Protein 7C9B (pdb70)

Sequence (233 aa):
MMTMRRHLLLVSNSTLHGGGYLEHCQEHHILKFLGAQVKRVLFIPYALHDRDAYAKTARQKFEALGYGLDSVHESSPDPVDAVKKAEAIFIGGGNTFRLLKALYDNDLIAAIRKRVLEDGVPYIGSSAGTNVATISINTTNDMPIVYPPSLKALEELVPFNINPHYLDPGETREQRITQYHEEHHDTPPVLGLREGCFLLVEGDKATLLGITRARLFLRGKNPTEHEPGHDFSFLLG

Nearest PDB structures (foldseek):
  7c9b-assembly1_A-2  TM=1.004E+00  e=3.273E-54  Xenopus laevis
  7ffp-assembly1_A-2  TM=1.002E+00  e=9.803E-51  Xenopus laevis
  6a4s-assembly1_B  TM=9.545E-01  e=4.411E-26  Salmonella enterica subsp. enterica serovar Typhimurium str. LT2
  1fye-assembly1_A  TM=9.627E-01  e=1.351E-24  Salmonella enterica subsp. enterica serovar Typhimurium
  3en0-assembly2_C-2  TM=7.252E-01  e=3.773E-12  Synechocystis sp. PCC 6803

Foldseek 3Di:
DLAQAAWEKEAQAQADVVGAGNPQPLVVVCVRLPVVFAAEEEEQQQDDPSVVVQVRVQVVVVVSRHGYHYLVVPPQSLVCLVPGQAYEYEHHALLRSQQVCVVNVNLVSNLCCRRPVRRYYYYYNSRSQQLAQFNLQEPHDNPDHHPGRGHNHSAHAGEYGQQDDDVDHSVRSVLVVLVDPPHAKYKYHHNFWMWIDNRLWIFIAGADKIWIDDRPDDIDIGGGRDTPSVRGD

Secondary structure (DSSP, 8-state):
--TTT-EEEEES-S--TTS-TTGGGHHHHHHHHTTT--EEEEE-TTSS-HHHHHHHHHHHHHHTT-EEEEGGGSS-HHHHHHH-S-EEE--S-HHHHHHHHHHTTHHHHHHIIIIIT---EEEETHHHHTTSSBSTT--S---S--S-SB---SSSSEEEET-------HHHHHHHHHHSTTPPPEEEE-TTEEEEEETTEEEEEESS-EEEE-TTS--EEE-TT-B-GGGT-

Organism: Xenopus laevis (NCBI:txid8355)

Structure (mmCIF, N/CA/C/O backbone):
data_7C9B
#
_entry.id   7C9B
#
_cell.length_a   83.775
_cell.length_b   40.900
_cell.length_c   74.221
_cell.angle_alpha   90.000
_cell.angle_beta   116.196
_cell.angle_gamma   90.000
#
_symmetry.space_group_name_H-M   'C 1 2 1'
#
loop_
_entity.id
_entity.type
_entity.pdbx_description
1 polymer 'Alpha-aspartyl dipeptidase'
2 non-polymer 'CALCIUM ION'
3 non-polymer 'SODIUM ION'
4 water water
#
loop_
_atom_site.group_PDB
_atom_site.id
_atom_site.type_symbol
_atom_site.label_atom_id
_atom_site.label_alt_id
_atom_site.label_comp_id
_atom_site.label_asym_id
_atom_site.label_entity_id
_atom_site.label_seq_id
_atom_site.pdbx_PDB_ins_code
_atom_site.Cartn_x
_atom_site.Cartn_y
_atom_site.Cartn_z
_atom_site.occupancy
_atom_site.B_iso_or_equiv
_atom_site.auth_seq_id
_atom_site.auth_comp_id
_atom_site.auth_asym_id
_atom_site.auth_atom_id
_atom_site.pdbx_PDB_model_num
ATOM 1 N N . MET A 1 1 ? -8.31538 -20.01511 30.13210 1.000 85.59881 1 MET A N 1
ATOM 2 C CA . MET A 1 1 ? -8.76337 -19.07404 29.11442 1.000 86.43033 1 MET A CA 1
ATOM 3 C C . MET A 1 1 ? -7.73851 -17.95224 28.91579 1.000 29.77416 1 MET A C 1
ATOM 4 O O . MET A 1 1 ? -6.53855 -18.12351 29.13746 1.000 39.27902 1 MET A O 1
ATOM 9 N N . MET A 1 2 ? -8.21034 -16.79759 28.49015 1.000 76.60828 2 MET A N 1
ATOM 10 C CA . MET A 1 2 ? -7.30469 -15.68055 28.31261 1.000 25.74193 2 MET A CA 1
ATOM 11 C C . MET A 1 2 ? -7.15322 -14.88079 29.59617 1.000 36.37978 2 MET A C 1
ATOM 12 O O . MET A 1 2 ? -6.16921 -14.15683 29.74076 1.000 33.39783 2 MET A O 1
ATOM 17 N N . THR A 1 3 ? -8.05908 -15.07693 30.56432 1.000 35.46005 3 THR A N 1
ATOM 18 C CA . THR A 1 3 ? -8.26504 -14.10385 31.63715 1.000 42.27605 3 THR A CA 1
ATOM 19 C C . THR A 1 3 ? -7.01007 -13.85722 32.45201 1.000 66.30281 3 THR A C 1
ATOM 20 O O . THR A 1 3 ? -6.69268 -12.70536 32.77284 1.000 26.43680 3 THR A O 1
ATOM 24 N N . MET A 1 4 ? -6.29988 -14.91862 32.81792 1.000 34.32742 4 MET A N 1
ATOM 25 C CA . MET A 1 4 ? -5.11606 -14.79817 33.65780 1.000 28.96811 4 MET A CA 1
ATOM 26 C C . MET A 1 4 ? -3.84019 -14.96126 32.88079 1.000 31.39464 4 MET A C 1
ATOM 27 O O . MET A 1 4 ? -2.75130 -14.92970 33.48143 1.000 31.44805 4 MET A O 1
ATOM 32 N N . ARG A 1 5 ? -3.94345 -15.13438 31.56713 1.000 34.37046 5 ARG A N 1
ATOM 33 C CA . ARG A 1 5 ? -2.80706 -15.57441 30.79023 1.000 23.47471 5 ARG A CA 1
ATOM 34 C C . ARG A 1 5 ? -2.41583 -14.63409 29.67543 1.000 20.51155 5 ARG A C 1
ATOM 35 O O . ARG A 1 5 ? -1.22719 -14.44812 29.45639 1.000 21.83178 5 ARG A O 1
ATOM 43 N N . ARG A 1 6 ? -3.35366 -13.98303 28.98706 1.000 20.55760 6 ARG A N 1
ATOM 44 C CA . ARG A 1 6 ? -2.97013 -13.14402 27.83646 1.000 19.31439 6 ARG A CA 1
ATOM 45 C C . ARG A 1 6 ? -2.55024 -11.74095 28.24483 1.000 19.29865 6 ARG A C 1
ATOM 46 O O . ARG A 1 6 ? -3.33889 -11.01890 28.86490 1.000 22.10190 6 ARG A O 1
ATOM 54 N N . HIS A 1 7 ? -1.33122 -11.31466 27.83550 1.000 18.44516 7 HIS A N 1
ATOM 55 C CA . HIS A 1 7 ? -0.84812 -9.94990 28.03165 1.000 18.46768 7 HIS A CA 1
ATOM 56 C C . HIS A 1 7 ? -0.19247 -9.50707 26.73961 1.000 17.51693 7 HIS A C 1
ATOM 57 O O . HIS A 1 7 ? 0.84371 -10.06594 26.36487 1.000 16.88635 7 HIS A O 1
ATOM 64 N N . LEU A 1 8 ? -0.79572 -8.51751 26.08241 1.000 17.59582 8 LEU A N 1
ATOM 65 C CA . LEU A 1 8 ? -0.30035 -8.01720 24.80325 1.000 16.93786 8 LEU A CA 1
ATOM 66 C C . LEU A 1 8 ? -0.25190 -6.50901 24.84049 1.000 17.41341 8 LEU A C 1
ATOM 67 O O . LEU A 1 8 ? -1.14951 -5.83723 25.37288 1.000 18.24089 8 LEU A O 1
ATOM 72 N N . LEU A 1 9 ? 0.78636 -5.97295 24.24706 1.000 17.06399 9 LEU A N 1
ATOM 73 C CA . LEU A 1 9 ? 0.89259 -4.54116 23.97612 1.000 17.58627 9 LEU A CA 1
ATOM 74 C C . LEU A 1 9 ? 1.19042 -4.42308 22.49257 1.000 17.11613 9 LEU A C 1
ATOM 75 O O . LEU A 1 9 ? 2.29462 -4.76675 22.04865 1.000 17.13251 9 LEU A O 1
ATOM 80 N N . LEU A 1 10 ? 0.19545 -3.94135 21.75108 1.000 17.43060 10 LEU A N 1
ATOM 81 C CA . LEU A 1 10 ? 0.23486 -3.94537 20.27161 1.000 17.13637 10 LEU A CA 1
ATOM 82 C C . LEU A 1 10 ? 0.33487 -2.50576 19.80583 1.000 19.77811 10 LEU A C 1
ATOM 83 O O . LEU A 1 10 ? -0.65005 -1.75621 19.86707 1.000 19.79501 10 LEU A O 1
ATOM 88 N N . VAL A 1 11 ? 1.50720 -2.13221 19.36226 1.000 17.89016 11 VAL A N 1
ATOM 89 C CA . VAL A 1 11 ? 1.85254 -0.77802 18.94295 1.000 18.79248 11 VAL A CA 1
ATOM 90 C C . VAL A 1 11 ? 1.68442 -0.63004 17.44274 1.000 18.93020 11 VAL A C 1
ATOM 91 O O . VAL A 1 11 ? 2.07893 -1.50971 16.70020 1.000 18.27939 11 VAL A O 1
ATOM 95 N N . SER A 1 12 ? 1.07451 0.46097 17.00368 1.000 19.92170 12 SER A N 1
ATOM 96 C CA . SER A 1 12 ? 0.94115 0.66539 15.56516 1.000 20.26568 12 SER A CA 1
ATOM 97 C C . SER A 1 12 ? 2.29589 0.89014 14.89508 1.000 23.10887 12 SER A C 1
ATOM 98 O O . SER A 1 12 ? 2.60600 0.24825 13.88115 1.000 22.93520 12 SER A O 1
ATOM 101 N N . ASN A 1 13 ? 3.07522 1.84655 15.38386 1.000 21.31528 13 ASN A N 1
ATOM 102 C CA . ASN A 1 13 ? 4.27283 2.37268 14.73657 1.000 27.00555 13 ASN A CA 1
ATOM 103 C C . ASN A 1 13 ? 5.34509 2.45752 15.80585 1.000 36.27734 13 ASN A C 1
ATOM 104 O O . ASN A 1 13 ? 5.05590 2.86180 16.92243 1.000 26.53956 13 ASN A O 1
ATOM 109 N N . SER A 1 14 ? 6.57549 2.09851 15.46072 1.000 22.50481 14 SER A N 1
ATOM 110 C CA . SER A 1 14 ? 7.68713 2.06575 16.39159 1.000 27.76601 14 SER A CA 1
ATOM 111 C C . SER A 1 14 ? 8.25024 3.45241 16.69040 1.000 30.94196 14 SER A C 1
ATOM 112 O O . SER A 1 14 ? 8.72377 3.71328 17.79475 1.000 28.79844 14 SER A O 1
ATOM 115 N N . THR A 1 15 ? 8.25735 4.34175 15.71575 1.000 27.22781 15 THR A N 1
ATOM 116 C CA . THR A 1 15 ? 8.92746 5.63143 15.86726 1.000 30.24219 15 THR A CA 1
ATOM 117 C C . THR A 1 15 ? 8.01945 6.72653 15.35386 1.000 30.85150 15 THR A C 1
ATOM 118 O O . THR A 1 15 ? 7.55010 6.65716 14.21348 1.000 36.58825 15 THR A O 1
ATOM 122 N N . LEU A 1 16 ? 7.74374 7.71382 16.20297 1.000 35.05946 16 LEU A N 1
ATOM 123 C CA . LEU A 1 16 ? 7.19951 8.95850 15.71410 1.000 45.45028 16 LEU A CA 1
ATOM 124 C C . LEU A 1 16 ? 8.32305 9.66353 14.97996 1.000 84.60714 16 LEU A C 1
ATOM 125 O O . LEU A 1 16 ? 9.46100 9.69322 15.46043 1.000 57.53821 16 LEU A O 1
ATOM 130 N N . HIS A 1 17 ? 8.03476 10.19461 13.79745 1.000 74.00088 17 HIS A N 1
ATOM 131 C CA . HIS A 1 17 ? 9.05926 10.98019 13.13639 1.000 40.04092 17 HIS A CA 1
ATOM 132 C C . HIS A 1 17 ? 9.56826 12.05498 14.09327 1.000 70.04263 17 HIS A C 1
ATOM 133 O O . HIS A 1 17 ? 8.80225 12.67345 14.83845 1.000 39.23355 17 HIS A O 1
ATOM 140 N N . GLY A 1 18 ? 10.88051 12.23180 14.11908 1.000 66.1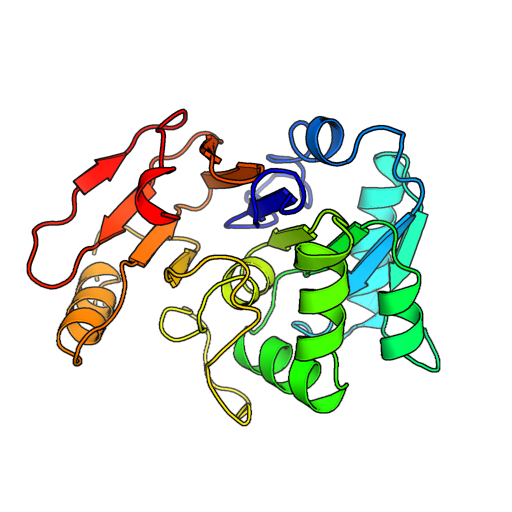7931 18 GLY A N 1
ATOM 141 C CA . GLY A 1 18 ? 11.47622 13.14170 15.05638 1.000 38.58700 18 GLY A CA 1
ATOM 142 C C . GLY A 1 18 ? 11.69676 12.58245 16.45023 1.000 39.06772 18 GLY A C 1
ATOM 143 O O . GLY A 1 18 ? 12.52083 13.13302 17.18531 1.000 46.31003 18 GLY A O 1
ATOM 144 N N . GLY A 1 19 ? 10.97780 11.51982 16.84441 1.000 47.39867 19 GLY A N 1
ATOM 145 C CA . GLY A 1 19 ? 11.15339 10.89802 18.14595 1.000 43.94992 19 GLY A CA 1
ATOM 146 C C . GLY A 1 19 ? 12.10817 9.71578 18.09782 1.000 46.47145 19 GLY A C 1
ATOM 147 O O . GLY A 1 19 ? 12.64647 9.34211 17.05900 1.000 39.06655 19 GLY A O 1
ATOM 148 N N . GLY A 1 20 ? 12.33667 9.13279 19.25620 1.000 31.53822 20 GLY A N 1
ATOM 149 C CA . GLY A 1 20 ? 13.19100 7.96387 19.33103 1.000 35.21696 20 GLY A CA 1
ATOM 150 C C . GLY A 1 20 ? 12.46263 6.65953 19.06419 1.000 28.29732 20 GLY A C 1
ATOM 151 O O . GLY A 1 20 ? 11.24208 6.59713 19.12464 1.000 30.36913 20 GLY A O 1
ATOM 152 N N . TYR A 1 21 ? 13.23686 5.61047 18.76537 1.000 30.54968 21 TYR A N 1
ATOM 153 C CA . TYR A 1 21 ? 12.67632 4.26494 18.63228 1.000 32.81224 21 TYR A CA 1
ATOM 154 C C . TYR A 1 21 ? 11.96382 3.86567 19.92491 1.000 31.97778 21 TYR A C 1
ATOM 155 O O . TYR A 1 21 ? 12.57240 3.89125 21.00968 1.000 28.46906 21 TYR A O 1
ATOM 164 N N . LEU A 1 22 ? 10.67200 3.54412 19.81301 1.000 31.96375 22 LEU A N 1
ATOM 165 C CA . LEU A 1 22 ? 9.79458 3.14512 20.92123 1.000 33.33082 22 LEU A CA 1
ATOM 166 C C . LEU A 1 22 ? 9.58644 4.24839 21.97027 1.000 28.74434 22 LEU A C 1
ATOM 167 O O . LEU A 1 22 ? 9.08369 3.98459 23.07829 1.000 28.51703 22 LEU A O 1
ATOM 172 N N . GLU A 1 23 ? 9.90406 5.50732 21.64895 1.000 29.76187 23 GLU A N 1
ATOM 173 C CA . GLU A 1 23 ? 9.85415 6.55609 22.68216 1.000 30.85096 23 GLU A CA 1
ATOM 174 C C . GLU A 1 23 ? 8.41449 6.85892 23.11443 1.000 36.39755 23 GLU A C 1
ATOM 175 O O . GLU A 1 23 ? 8.13342 6.98157 24.31232 1.000 34.03927 23 GLU A O 1
ATOM 181 N N . HIS A 1 24 ? 7.48761 6.97596 22.15978 1.000 32.27978 24 HIS A N 1
ATOM 182 C CA . HIS A 1 24 ? 6.09850 7.35675 22.44030 1.000 30.15922 24 HIS A CA 1
ATOM 183 C C . HIS A 1 24 ? 5.30579 6.29397 23.18130 1.000 32.18303 24 HIS A C 1
ATOM 184 O O . HIS A 1 24 ? 4.17344 6.56565 23.61119 1.000 34.99465 24 HIS A O 1
ATOM 191 N N . CYS A 1 25 ? 5.84657 5.08262 23.28917 1.000 30.01325 25 CYS A N 1
ATOM 192 C CA . CYS A 1 25 ? 5.20485 3.96941 23.96499 1.000 26.66697 25 CYS A CA 1
ATOM 193 C C . CYS A 1 25 ? 6.00875 3.49353 25.16547 1.000 29.75273 25 CYS A C 1
ATOM 194 O O . CYS A 1 25 ? 5.60318 2.52148 25.81040 1.000 26.27295 25 CYS A O 1
ATOM 197 N N . GLN A 1 26 ? 7.10649 4.18152 25.50893 1.000 29.72192 26 GLN A N 1
ATOM 198 C CA . GLN A 1 26 ? 8.03063 3.61717 26.49106 1.000 27.68313 26 GLN A CA 1
ATOM 199 C C . GLN A 1 26 ? 7.42621 3.52035 27.88689 1.000 27.58812 26 GLN A C 1
ATOM 200 O O . GLN A 1 26 ? 7.77306 2.58786 28.61220 1.000 27.05185 26 GLN A O 1
ATOM 206 N N . GLU A 1 27 ? 6.55620 4.46355 28.28096 1.000 28.17618 27 GLU A N 1
ATOM 207 C CA . GLU A 1 27 ? 5.92275 4.38961 29.59833 1.000 28.13289 27 GLU A CA 1
ATOM 208 C C . GLU A 1 27 ? 5.02728 3.17414 29.68768 1.000 29.91122 27 GLU A C 1
ATOM 209 O O . GLU A 1 27 ? 4.99270 2.48768 30.72258 1.000 28.84999 27 GLU A O 1
ATOM 215 N N A HIS A 1 28 ? 4.26572 2.88376 28.61956 0.522 30.88600 28 HIS A N 1
ATOM 216 N N B HIS A 1 28 ? 4.30706 2.87880 28.60284 0.478 32.91894 28 HIS A N 1
ATOM 217 C CA A HIS A 1 28 ? 3.41728 1.70484 28.70074 0.522 27.59256 28 HIS A CA 1
ATOM 218 C CA B HIS A 1 28 ? 3.43512 1.72061 28.60704 0.478 26.13494 28 HIS A CA 1
ATOM 219 C C A HIS A 1 28 ? 4.21729 0.40913 28.55602 0.522 24.08334 28 HIS A C 1
ATOM 220 C C B HIS A 1 28 ? 4.23927 0.43078 28.58103 0.478 24.11177 28 HIS A C 1
ATOM 221 O O A HIS A 1 28 ? 3.78332 -0.62553 29.07472 0.522 31.08586 28 HIS A O 1
ATOM 222 O O B HIS A 1 28 ? 3.84564 -0.55660 29.21914 0.478 23.39301 28 HIS A O 1
ATOM 235 N N . ILE A 1 29 ? 5.38522 0.42963 27.90154 1.000 24.31385 29 ILE A N 1
ATOM 236 C CA . ILE A 1 29 ? 6.27599 -0.74981 27.95427 1.000 23.91870 29 ILE A CA 1
ATOM 237 C C . ILE A 1 29 ? 6.72042 -1.01805 29.39494 1.000 23.99599 29 ILE A C 1
ATOM 238 O O . ILE A 1 29 ? 6.69561 -2.16121 29.87746 1.000 23.32539 29 ILE A O 1
ATOM 243 N N . LEU A 1 30 ? 7.17330 0.04115 30.09554 1.000 25.11158 30 LEU A N 1
ATOM 244 C CA . LEU A 1 30 ? 7.63233 -0.11546 31.47815 1.000 25.51086 30 LEU A CA 1
ATOM 245 C C . LEU A 1 30 ? 6.52063 -0.68318 32.33744 1.000 29.17429 30 LEU A C 1
ATOM 246 O O . LEU A 1 30 ? 6.75236 -1.61471 33.12865 1.000 24.58900 30 LEU A O 1
ATOM 251 N N . LYS A 1 31 ? 5.31759 -0.09270 32.25721 1.000 24.93386 31 LYS A N 1
ATOM 252 C CA . LYS A 1 31 ? 4.21426 -0.59981 33.07218 1.000 24.55317 31 LYS A CA 1
ATOM 253 C C . LYS A 1 31 ? 3.83969 -2.02640 32.67381 1.000 24.16495 31 LYS A C 1
ATOM 254 O O . LYS A 1 31 ? 3.41040 -2.82349 33.50663 1.000 25.16146 31 LYS A O 1
ATOM 260 N N . PHE A 1 32 ? 3.92923 -2.34789 31.36427 1.000 22.69880 32 PHE A N 1
ATOM 261 C CA . PHE A 1 32 ? 3.50604 -3.64841 30.85129 1.000 21.58804 32 PHE A CA 1
ATOM 262 C C . PHE A 1 32 ? 4.46394 -4.75561 31.27237 1.000 21.28715 32 PHE A C 1
ATOM 263 O O . PHE A 1 32 ? 4.02809 -5.81960 31.72452 1.000 24.63115 32 PHE A O 1
ATOM 271 N N . LEU A 1 33 ? 5.77902 -4.51883 31.13685 1.000 23.75163 33 LEU A N 1
ATOM 272 C CA . LEU A 1 33 ? 6.76820 -5.55911 31.48297 1.000 21.62012 33 LEU A CA 1
ATOM 273 C C . LEU A 1 33 ? 7.10776 -5.59746 32.96935 1.000 22.95323 33 LEU A C 1
ATOM 274 O O . LEU A 1 33 ? 7.29882 -6.68370 33.51891 1.000 27.53888 33 LEU A O 1
ATOM 279 N N . GLY A 1 34 ? 7.20308 -4.43925 33.60941 1.000 23.11242 34 GLY A N 1
ATOM 280 C CA . GLY A 1 34 ? 7.51927 -4.32219 35.03229 1.000 23.78463 34 GLY A CA 1
ATOM 281 C C . GLY A 1 34 ? 8.97301 -4.68605 35.26087 1.000 29.60809 34 GLY A C 1
ATOM 282 O O . GLY A 1 34 ? 9.79845 -4.66288 34.35133 1.000 25.55041 34 GLY A O 1
ATOM 283 N N . ALA A 1 35 ? 9.28322 -5.01441 36.51434 1.000 25.31420 35 ALA A N 1
ATOM 284 C CA . ALA A 1 35 ? 10.59237 -5.56252 36.86348 1.000 27.13831 35 ALA A CA 1
ATOM 285 C C . ALA A 1 35 ? 10.57556 -7.08666 36.99105 1.000 24.33797 35 ALA A C 1
ATOM 286 O O . ALA A 1 35 ? 11.62623 -7.69198 37.10846 1.000 31.50866 35 ALA A O 1
ATOM 288 N N . GLN A 1 36 ? 9.41728 -7.72920 36.88094 1.000 34.63112 36 GLN A N 1
ATOM 289 C CA . GLN A 1 36 ? 9.45878 -9.18963 36.91254 1.000 48.27339 36 GLN A CA 1
ATOM 290 C C . GLN A 1 36 ? 10.02869 -9.78208 35.62829 1.000 44.48160 36 GLN A C 1
ATOM 291 O O . GLN A 1 36 ? 10.40077 -10.94978 35.62025 1.000 27.91056 36 GLN A O 1
ATOM 297 N N . VAL A 1 37 ? 10.12659 -9.00580 34.55937 1.000 32.33046 37 VAL A N 1
ATOM 298 C CA . VAL A 1 37 ? 10.81358 -9.41106 33.33400 1.000 25.46514 37 VAL A CA 1
ATOM 299 C C . VAL A 1 37 ? 12.22042 -8.81519 33.37009 1.000 22.94030 37 VAL A C 1
ATOM 300 O O . VAL A 1 37 ? 12.35232 -7.59384 33.51890 1.000 27.08386 37 VAL A O 1
ATOM 304 N N . LYS A 1 38 ? 13.26435 -9.64681 33.21023 1.000 23.58615 38 LYS A N 1
ATOM 305 C CA . LYS A 1 38 ? 14.64420 -9.16821 33.11343 1.000 24.56221 38 LYS A CA 1
ATOM 306 C C . LYS A 1 38 ? 15.18846 -9.09675 31.68958 1.000 30.07234 38 LYS A C 1
ATOM 307 O O . LYS A 1 38 ? 15.99839 -8.20763 31.39228 1.000 27.27807 38 LYS A O 1
ATOM 313 N N . ARG A 1 39 ? 14.78748 -10.00294 30.79604 1.000 22.93078 39 ARG A N 1
ATOM 314 C CA . ARG A 1 39 ? 15.30556 -9.99900 29.43490 1.000 22.80863 39 ARG A CA 1
ATOM 315 C C . ARG A 1 39 ? 14.12395 -10.18098 28.50398 1.000 21.73858 39 ARG A C 1
ATOM 316 O O . ARG A 1 39 ? 13.18562 -10.92199 28.80227 1.000 20.96448 39 ARG A O 1
ATOM 324 N N . VAL A 1 40 ? 14.18393 -9.50259 27.36065 1.000 21.77193 40 VAL A N 1
ATOM 325 C CA . VAL A 1 40 ? 13.17894 -9.62432 26.30468 1.000 20.85966 40 VAL A CA 1
ATOM 326 C C . VAL A 1 40 ? 13.77642 -10.41940 25.14240 1.000 20.50400 40 VAL A C 1
ATOM 327 O O . VAL A 1 40 ? 14.92033 -10.18018 24.70914 1.000 21.18845 40 VAL A O 1
ATOM 331 N N . LEU A 1 41 ? 12.96781 -11.30503 24.55569 1.000 19.48158 41 LEU A N 1
ATOM 332 C CA . LEU A 1 41 ? 13.37228 -12.00906 23.34086 1.000 19.08385 41 LEU A CA 1
ATOM 333 C C . LEU A 1 41 ? 12.81511 -11.24422 22.14084 1.000 18.87018 41 LEU A C 1
ATOM 334 O O . LEU A 1 41 ? 11.59104 -11.12891 21.97476 1.000 18.24708 41 LEU A O 1
ATOM 339 N N . PHE A 1 42 ? 13.71607 -10.81742 21.25763 1.000 19.40876 42 PHE A N 1
ATOM 340 C CA . PHE A 1 42 ? 13.36558 -10.03916 20.07130 1.000 19.40641 42 PHE A CA 1
ATOM 341 C C . PHE A 1 42 ? 13.29387 -10.93788 18.84993 1.000 18.68207 42 PHE A C 1
ATOM 342 O O . PHE A 1 42 ? 14.16433 -11.78569 18.62855 1.000 18.70738 42 PHE A O 1
ATOM 350 N N . ILE A 1 43 ? 12.28402 -10.70867 18.02870 1.000 18.12746 43 ILE A N 1
ATOM 351 C CA . ILE A 1 43 ? 12.19197 -11.37637 16.73122 1.000 17.53806 43 ILE A CA 1
ATOM 352 C C . ILE A 1 43 ? 12.42838 -10.32564 15.64643 1.000 18.12228 43 ILE A C 1
ATOM 353 O O . ILE A 1 43 ? 11.60224 -9.43265 15.47042 1.000 18.19710 43 ILE A O 1
ATOM 358 N N . PRO A 1 44 ? 13.54912 -10.38245 14.91513 1.000 18.64095 44 PRO A N 1
ATOM 359 C CA . PRO A 1 44 ? 13.95748 -9.32929 13.96158 1.000 19.43489 44 PRO A CA 1
ATOM 360 C C . PRO A 1 44 ? 13.60349 -9.64756 12.51686 1.000 18.94464 44 PRO A C 1
ATOM 361 O O . PRO A 1 44 ? 1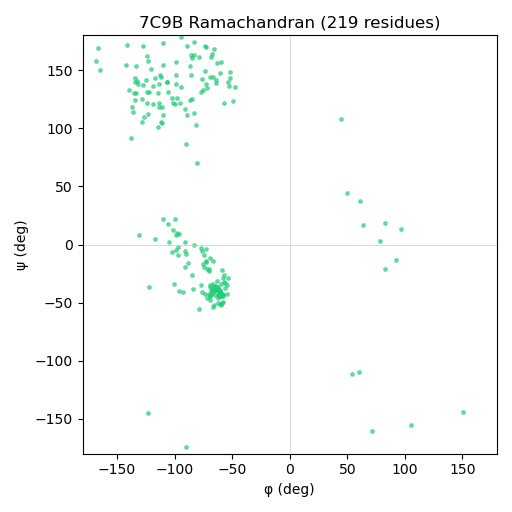4.06546 -8.92565 11.63000 1.000 19.64189 44 PRO A O 1
ATOM 365 N N . TYR A 1 45 ? 12.84381 -10.70297 12.30408 1.000 17.85793 45 TYR A N 1
ATOM 366 C CA . TYR A 1 45 ? 12.72973 -11.27675 10.97872 1.000 17.38841 45 TYR A CA 1
ATOM 367 C C . TYR A 1 45 ? 12.03620 -10.38375 9.97235 1.000 17.52479 45 TYR A C 1
ATOM 368 O O . TYR A 1 45 ? 12.17289 -10.66270 8.77318 1.000 17.81587 45 TYR A O 1
ATOM 377 N N . ALA A 1 46 ? 11.34418 -9.32564 10.37942 1.000 17.84796 46 ALA A N 1
ATOM 378 C CA . ALA A 1 46 ? 10.66955 -8.44406 9.40379 1.000 18.09563 46 ALA A CA 1
ATOM 379 C C . ALA A 1 46 ? 11.63292 -7.61796 8.56744 1.000 19.18160 46 ALA A C 1
ATOM 380 O O . ALA A 1 46 ? 11.24500 -7.17467 7.48030 1.000 19.34572 46 ALA A O 1
ATOM 382 N N . LEU A 1 47 ? 12.86795 -7.42942 9.04943 1.000 19.97390 47 LEU A N 1
ATOM 383 C CA . LEU A 1 47 ? 13.88996 -6.68321 8.32852 1.000 21.13332 47 LEU A CA 1
ATOM 384 C C . LEU A 1 47 ? 14.98672 -7.62703 7.84366 1.000 21.12103 47 LEU A C 1
ATOM 385 O O . LEU A 1 47 ? 15.25441 -8.68324 8.43100 1.000 21.68195 47 LEU A O 1
ATOM 390 N N . HIS A 1 48 ? 15.66119 -7.21164 6.76100 1.000 21.91061 48 HIS A N 1
ATOM 391 C CA . HIS A 1 48 ? 16.69768 -8.03787 6.14971 1.000 22.02218 48 HIS A CA 1
ATOM 392 C C . HIS A 1 48 ? 17.99616 -8.09032 6.96024 1.000 22.83737 48 HIS A C 1
ATOM 393 O O . HIS A 1 48 ? 18.61263 -9.15547 7.05665 1.000 25.12149 48 HIS A O 1
ATOM 400 N N . ASP A 1 49 ? 18.44986 -6.95960 7.49293 1.000 23.96572 49 ASP A N 1
ATOM 401 C CA . ASP A 1 49 ? 19.70717 -6.90216 8.26120 1.000 24.90473 49 ASP A CA 1
ATOM 402 C C . ASP A 1 49 ? 19.33699 -7.16726 9.71470 1.000 24.38189 49 ASP A C 1
ATOM 403 O O . ASP A 1 49 ? 19.11104 -6.24557 10.49303 1.000 24.87427 49 ASP A O 1
ATOM 408 N N . ARG A 1 50 ? 19.28901 -8.43703 10.05851 1.000 23.44922 50 ARG A N 1
ATOM 409 C CA . ARG A 1 50 ? 18.84870 -8.80239 11.40809 1.000 22.88848 50 ARG A CA 1
ATOM 410 C C . ARG A 1 50 ? 19.87933 -8.38940 12.46056 1.000 27.94120 50 ARG A C 1
ATOM 411 O O . ARG A 1 50 ? 19.49936 -8.01089 13.57709 1.000 24.55499 50 ARG A O 1
ATOM 419 N N . ASP A 1 51 ? 21.17768 -8.45386 12.13077 1.000 24.92404 51 ASP A N 1
ATOM 420 C CA . ASP A 1 51 ? 22.18672 -8.05610 13.09814 1.000 26.04204 51 ASP A CA 1
ATOM 421 C C . ASP A 1 51 ? 22.02197 -6.58616 13.43859 1.000 27.86340 51 ASP A C 1
ATOM 422 O O . ASP A 1 51 ? 22.07570 -6.20057 14.61221 1.000 29.51614 51 ASP A O 1
ATOM 427 N N . ALA A 1 52 ? 21.83458 -5.73513 12.41358 1.000 27.36961 52 ALA A N 1
ATOM 428 C CA . ALA A 1 52 ? 21.71460 -4.30031 12.68242 1.000 28.36275 52 ALA A CA 1
ATOM 429 C C . ALA A 1 52 ? 20.41676 -4.00142 13.42597 1.000 27.56272 52 ALA A C 1
ATOM 430 O O . ALA A 1 52 ? 20.39120 -3.16779 14.34090 1.000 29.93614 52 ALA A O 1
ATOM 432 N N . TYR A 1 53 ? 19.33473 -4.69019 13.05372 1.000 26.20248 53 TYR A N 1
ATOM 433 C CA . TYR A 1 53 ? 18.06546 -4.54497 13.76662 1.000 25.40042 53 TYR A CA 1
ATOM 434 C C . TYR A 1 53 ? 18.19953 -4.90246 15.25473 1.000 25.27360 53 TYR A C 1
ATOM 435 O O . TYR A 1 53 ? 17.75804 -4.15686 16.13929 1.000 25.75538 53 TYR A O 1
ATOM 444 N N . ALA A 1 54 ? 18.77285 -6.05535 15.53850 1.000 24.86815 54 ALA A N 1
ATOM 445 C CA . ALA A 1 54 ? 18.91990 -6.47436 16.93919 1.000 24.78541 54 ALA A CA 1
ATOM 446 C C . ALA A 1 54 ? 19.76824 -5.50192 17.74125 1.000 26.45463 54 ALA A C 1
ATOM 447 O O . ALA A 1 54 ? 19.46762 -5.23881 18.91477 1.000 26.22260 54 ALA A O 1
ATOM 449 N N . LYS A 1 55 ? 20.84911 -4.99845 17.15209 1.000 27.29717 55 LYS A N 1
ATOM 450 C CA . LYS A 1 55 ? 21.68041 -4.02332 17.86063 1.000 28.72514 55 LYS A CA 1
ATOM 451 C C . LYS A 1 55 ? 20.87333 -2.78223 18.22026 1.000 29.15089 55 LYS A C 1
ATOM 452 O O . LYS A 1 55 ? 20.95325 -2.28051 19.34077 1.000 30.91353 55 LYS A O 1
ATOM 458 N N . THR A 1 56 ? 20.08349 -2.28584 17.27744 1.000 33.21551 56 THR A N 1
ATOM 459 C CA . THR A 1 56 ? 19.19596 -1.14854 17.49977 1.000 29.04156 56 THR A CA 1
ATOM 460 C C . THR A 1 56 ? 18.17831 -1.43212 18.61585 1.000 38.95359 56 THR A C 1
ATOM 461 O O . THR A 1 56 ? 18.02375 -0.63430 19.55271 1.000 28.90062 56 THR A O 1
ATOM 465 N N . ALA A 1 57 ? 17.44870 -2.55250 18.52295 1.000 26.72969 57 ALA A N 1
ATOM 466 C CA . ALA A 1 57 ? 16.47175 -2.86208 19.56748 1.000 25.92458 57 ALA A CA 1
ATOM 467 C C . ALA A 1 57 ? 17.13940 -3.01564 20.92888 1.000 26.39442 57 ALA A C 1
ATOM 468 O O . ALA A 1 57 ? 16.60487 -2.54724 21.94014 1.000 27.99723 57 ALA A O 1
ATOM 470 N N . ARG A 1 58 ? 18.29907 -3.68353 20.97299 1.000 26.70942 58 ARG A N 1
ATOM 471 C CA . ARG A 1 58 ? 19.00797 -3.87653 22.23582 1.000 27.24517 58 ARG A CA 1
ATOM 472 C C . ARG A 1 58 ? 19.35827 -2.54901 22.89914 1.000 32.61688 58 ARG A C 1
ATOM 473 O O . ARG A 1 58 ? 19.21812 -2.40463 24.12149 1.000 28.73970 58 ARG A O 1
ATOM 481 N N . GLN A 1 59 ? 19.82175 -1.56507 22.11859 1.000 31.54441 59 GLN A N 1
ATOM 482 C CA . GLN A 1 59 ? 20.18753 -0.28466 22.72275 1.000 34.08560 59 GLN A CA 1
ATOM 483 C C . GLN A 1 59 ? 19.00732 0.31799 23.46566 1.000 32.86046 59 GLN A C 1
ATOM 484 O O . GLN A 1 59 ? 19.15708 0.81143 24.59771 1.000 32.15744 59 GLN A O 1
ATOM 490 N N . LYS A 1 60 ? 17.82206 0.26188 22.85219 1.000 29.65155 60 LYS A N 1
ATOM 491 C CA . LYS A 1 60 ? 16.63459 0.84214 23.46437 1.000 30.01621 60 LYS A CA 1
ATOM 492 C C . LYS A 1 60 ? 16.19925 0.04283 24.68866 1.000 28.63216 60 LYS A C 1
ATOM 493 O O . LYS A 1 60 ? 15.91920 0.61605 25.75090 1.000 29.07657 60 LYS A O 1
ATOM 499 N N . PHE A 1 61 ? 16.12567 -1.28494 24.56526 1.000 27.52790 61 PHE A N 1
ATOM 500 C CA . PHE A 1 61 ? 15.68310 -2.07186 25.71368 1.000 26.85464 61 PHE A CA 1
ATOM 501 C C . PHE A 1 61 ? 16.67894 -1.98831 26.87648 1.000 27.77211 61 PHE A C 1
ATOM 502 O O . PHE A 1 61 ? 16.26755 -1.89557 28.04045 1.000 27.81247 61 PHE A O 1
ATOM 510 N N . GLU A 1 62 ? 17.98738 -2.01740 26.58115 1.000 28.57410 62 GLU A N 1
ATOM 511 C CA . GLU A 1 62 ? 18.98024 -1.86297 27.64802 1.000 30.57202 62 GLU A CA 1
ATOM 512 C C . GLU A 1 62 ? 18.81969 -0.52247 28.33561 1.000 31.64532 62 GLU A C 1
ATOM 513 O O . GLU A 1 62 ? 18.89204 -0.43796 29.56773 1.000 30.98749 62 GLU A O 1
ATOM 519 N N . ALA A 1 63 ? 18.54089 0.53294 27.56947 1.000 31.60896 63 ALA A N 1
ATOM 520 C CA . ALA A 1 63 ? 18.28535 1.82418 28.20359 1.000 32.05188 63 ALA A CA 1
ATOM 521 C C . ALA A 1 63 ? 17.09342 1.75989 29.15214 1.000 41.71512 63 ALA A C 1
ATOM 522 O O . ALA A 1 63 ? 17.10545 2.40010 30.20448 1.000 33.67603 63 ALA A O 1
ATOM 524 N N . LEU A 1 64 ? 16.08574 0.95991 28.82786 1.000 30.00895 64 LEU A N 1
ATOM 525 C CA . LEU A 1 64 ? 14.90042 0.83574 29.65799 1.000 29.89720 64 LEU A CA 1
ATOM 526 C C . LEU A 1 64 ? 15.09984 -0.14362 30.80064 1.000 31.71073 64 LEU A C 1
ATOM 527 O O . LEU A 1 64 ? 14.17098 -0.37238 31.57942 1.000 29.54123 64 LEU A O 1
ATOM 532 N N . GLY A 1 65 ? 16.27264 -0.74939 30.90045 1.000 30.20723 65 GLY A N 1
ATOM 533 C CA . GLY A 1 65 ? 16.58028 -1.64913 31.98537 1.000 27.32178 65 GLY A CA 1
ATOM 534 C C . GLY A 1 65 ? 16.38755 -3.11755 31.70150 1.000 27.48203 65 GLY A C 1
ATOM 535 O O . GLY A 1 65 ? 16.36104 -3.90129 32.65686 1.000 31.00628 65 GLY A O 1
ATOM 536 N N . TYR A 1 66 ? 16.22524 -3.52392 30.43400 1.000 24.06025 66 TYR A N 1
ATOM 537 C CA . TYR A 1 66 ? 16.08497 -4.92896 30.09642 1.000 24.68591 66 TYR A CA 1
ATOM 538 C C . TYR A 1 66 ? 17.22384 -5.41135 29.21225 1.000 21.74448 66 TYR A C 1
ATOM 539 O O . TYR A 1 66 ? 17.66656 -4.70724 28.28836 1.000 27.27843 66 TYR A O 1
ATOM 548 N N . GLY A 1 67 ? 17.66406 -6.65208 29.43044 1.000 22.73454 67 GLY A N 1
ATOM 549 C CA . GLY A 1 67 ? 18.45649 -7.31945 28.43413 1.000 23.71590 67 GLY A CA 1
ATOM 550 C C . GLY A 1 67 ? 17.61947 -7.63535 27.20030 1.000 20.03654 67 GLY A C 1
ATOM 551 O O . GLY A 1 67 ? 16.37875 -7.72437 27.26451 1.000 23.89471 67 GLY A O 1
ATOM 552 N N . LEU A 1 68 ? 18.31951 -7.88641 26.09081 1.000 21.16896 68 LEU A N 1
ATOM 553 C CA . LEU A 1 68 ? 17.66590 -8.19131 24.81116 1.000 20.36725 68 LEU A CA 1
ATOM 554 C C . LEU A 1 68 ? 18.39911 -9.34743 24.16343 1.000 25.88407 68 LEU A C 1
ATOM 555 O O . LEU A 1 68 ? 19.57264 -9.21790 23.80908 1.000 29.71677 68 LEU A O 1
ATOM 560 N N . ASP A 1 69 ? 17.71145 -10.45787 23.94556 1.000 19.68668 69 ASP A N 1
ATOM 561 C CA . ASP A 1 69 ? 18.24303 -11.55986 23.17045 1.000 18.81045 69 ASP A CA 1
ATOM 562 C C . ASP A 1 69 ? 17.50461 -11.53711 21.84099 1.000 18.71480 69 ASP A C 1
ATOM 563 O O . ASP A 1 69 ? 16.31018 -11.24580 21.82290 1.000 20.88165 69 ASP A O 1
ATOM 568 N N . SER A 1 70 ? 18.20281 -11.79114 20.74865 1.000 17.71056 70 SER A N 1
ATOM 569 C CA . SER A 1 70 ? 17.54576 -11.87965 19.43186 1.000 16.95786 70 SER A CA 1
ATOM 570 C C . SER A 1 70 ? 17.48510 -13.33613 19.02911 1.000 18.81046 70 SER A C 1
ATOM 571 O O . SER A 1 70 ? 18.47454 -14.07221 19.14788 1.000 19.40467 70 SER A O 1
ATOM 574 N N . VAL A 1 71 ? 16.29727 -13.77620 18.60455 1.000 16.67707 71 VAL A N 1
ATOM 575 C CA . VAL A 1 71 ? 16.16849 -15.16930 18.24310 1.000 16.68514 71 VAL A CA 1
ATOM 576 C C . VAL A 1 71 ? 17.13213 -15.56818 17.14012 1.000 18.72566 71 VAL A C 1
ATOM 577 O O . VAL A 1 71 ? 17.47442 -16.73413 17.03316 1.000 20.07864 71 VAL A O 1
ATOM 581 N N . HIS A 1 72 ? 17.50526 -14.63284 16.26443 1.000 18.86708 72 HIS A N 1
ATOM 582 C CA . HIS A 1 72 ? 18.38361 -15.00486 15.16204 1.000 20.40577 72 HIS A CA 1
ATOM 583 C C . HIS A 1 72 ? 19.79696 -15.25259 15.60195 1.000 29.09060 72 HIS A C 1
ATOM 584 O O . HIS A 1 72 ? 20.61370 -15.60677 14.76263 1.000 31.99683 72 HIS A O 1
ATOM 591 N N . GLU A 1 73 ? 20.11450 -15.04222 16.86686 1.000 20.23225 73 GLU A N 1
ATOM 592 C CA . GLU A 1 73 ? 21.39828 -15.47003 17.38992 1.000 20.56461 73 GLU A CA 1
ATOM 593 C C . GLU A 1 73 ? 21.30846 -16.76080 18.19346 1.000 20.37324 73 GLU A C 1
ATOM 594 O O . GLU A 1 73 ? 22.33987 -17.24611 18.69767 1.000 20.66529 73 GLU A O 1
ATOM 600 N N A SER A 1 74 ? 20.14236 -17.33481 18.27146 0.646 20.64461 74 SER A N 1
ATOM 601 N N B SER A 1 74 ? 20.13710 -17.33141 18.31106 0.354 20.43342 74 SER A N 1
ATOM 602 C CA A SER A 1 74 ? 20.09822 -18.58163 18.98606 0.646 30.54743 74 SER A CA 1
ATOM 603 C CA B SER A 1 74 ? 19.95417 -18.59787 19.00657 0.354 19.35896 74 SER A CA 1
ATOM 604 C C A SER A 1 74 ? 20.23260 -19.72118 17.99702 0.646 28.46852 74 SER A C 1
ATOM 605 C C B SER A 1 74 ? 20.17836 -19.74384 18.02759 0.354 23.40345 74 SER A C 1
ATOM 606 O O A SER A 1 74 ? 19.61546 -19.68983 16.91914 0.646 29.08266 74 SER A O 1
ATOM 607 O O B SER A 1 74 ? 19.58341 -19.74296 16.94003 0.354 22.83205 74 SER A O 1
ATOM 612 N N . PRO A 1 75 ? 21.00649 -20.73222 18.36753 1.000 28.59936 75 PRO A N 1
ATOM 613 C CA . PRO A 1 75 ? 21.09579 -21.92581 17.51862 1.000 26.14783 75 PRO A CA 1
ATOM 614 C C . PRO A 1 75 ? 19.77667 -22.65626 17.38356 1.000 25.81380 75 PRO A C 1
ATOM 615 O O . PRO A 1 75 ? 19.58397 -23.33684 16.37430 1.000 27.17381 75 PRO A O 1
ATOM 619 N N . ASP A 1 76 ? 18.83235 -22.47092 18.31976 1.000 23.35329 76 ASP A N 1
ATOM 620 C CA . ASP A 1 76 ? 17.55049 -23.17613 18.32359 1.000 26.64393 76 ASP A CA 1
ATOM 621 C C . ASP A 1 76 ? 16.49213 -22.14713 18.69213 1.000 23.34658 76 ASP A C 1
ATOM 622 O O . ASP A 1 76 ? 16.25373 -21.87641 19.87569 1.000 20.25822 76 ASP A O 1
ATOM 627 N N . PRO A 1 77 ? 15.89883 -21.49390 17.69503 1.000 19.34380 77 PRO A N 1
ATOM 628 C CA . PRO A 1 77 ? 14.88607 -20.46890 17.98573 1.000 19.57997 77 PRO A CA 1
ATOM 629 C C . PRO A 1 77 ? 13.73680 -20.98281 18.82168 1.000 16.47799 77 PRO A C 1
ATOM 630 O O . PRO A 1 77 ? 13.19754 -20.19030 19.62102 1.000 17.55837 77 PRO A O 1
ATOM 634 N N . VAL A 1 78 ? 13.29092 -22.22907 18.61412 1.000 17.62904 78 VAL A N 1
ATOM 635 C CA . VAL A 1 78 ? 12.17745 -22.76570 19.39337 1.000 19.22437 78 VAL A CA 1
ATOM 636 C C . VAL A 1 78 ? 12.56073 -22.80656 20.86058 1.000 21.14923 78 VAL A C 1
ATOM 637 O O . VAL A 1 78 ? 11.77058 -22.41002 21.74092 1.000 18.09239 78 VAL A O 1
ATOM 641 N N . ASP A 1 79 ? 13.78679 -23.25375 21.15474 1.000 23.30470 79 ASP A N 1
ATOM 642 C CA . ASP A 1 79 ? 14.23873 -23.26554 22.53642 1.000 20.18965 79 ASP A CA 1
ATOM 643 C C . ASP A 1 79 ? 14.32074 -21.85683 23.08903 1.000 19.90235 79 ASP A C 1
ATOM 644 O O . ASP A 1 79 ? 13.96794 -21.62998 24.25267 1.000 18.91158 79 ASP A O 1
ATOM 649 N N . ALA A 1 80 ? 14.77476 -20.88536 22.27665 1.000 17.70546 80 ALA A N 1
ATOM 650 C CA . ALA A 1 80 ? 14.81174 -19.52066 22.79136 1.000 19.13310 80 ALA A CA 1
ATOM 651 C C . ALA A 1 80 ? 13.39791 -19.05317 23.18056 1.000 16.72051 80 ALA A C 1
ATOM 652 O O . ALA A 1 80 ? 13.18929 -18.41612 24.22650 1.000 17.06263 80 ALA A O 1
ATOM 654 N N . VAL A 1 81 ? 12.40027 -19.35696 22.34650 1.000 16.14149 81 VAL A N 1
ATOM 655 C CA . VAL A 1 81 ? 11.05142 -18.92911 22.67605 1.000 15.69062 81 VAL A CA 1
ATOM 656 C C . VAL A 1 81 ? 10.57691 -19.65430 23.92939 1.000 16.87357 81 VAL A C 1
ATOM 657 O O . VAL A 1 81 ? 9.96297 -19.04373 24.81949 1.000 16.37490 81 VAL A O 1
ATOM 661 N N . LYS A 1 82 ? 10.91641 -20.94877 24.05146 1.000 16.57108 82 LYS A N 1
ATOM 662 C CA . LYS A 1 82 ? 10.52912 -21.71749 25.23052 1.000 20.00271 82 LYS A CA 1
ATOM 663 C C . LYS A 1 82 ? 11.03591 -21.07952 26.50070 1.000 18.44025 82 LYS A C 1
ATOM 664 O O . LYS A 1 82 ? 10.40494 -21.22212 27.55957 1.000 20.22628 82 LYS A O 1
ATOM 670 N N . LYS A 1 83 ? 12.19246 -20.42543 26.46170 1.000 19.34849 83 LYS A N 1
ATOM 671 C CA . LYS A 1 83 ? 12.82513 -19.84073 27.64072 1.000 22.10005 83 LYS A CA 1
ATOM 672 C C . LYS A 1 83 ? 12.53382 -18.35561 27.78779 1.000 18.12532 83 LYS A C 1
ATOM 673 O O . LYS A 1 83 ? 13.01990 -17.73421 28.75682 1.000 20.03626 83 LYS A O 1
ATOM 679 N N . ALA A 1 84 ? 11.81492 -17.74810 26.85865 1.000 17.91322 84 ALA A N 1
ATOM 680 C CA . ALA A 1 84 ? 11.67048 -16.30007 26.88948 1.000 16.43532 84 ALA A CA 1
ATOM 681 C C . ALA A 1 84 ? 10.85922 -15.85631 28.11571 1.000 16.45458 84 ALA A C 1
ATOM 682 O O . ALA A 1 84 ? 9.88093 -16.50053 28.50218 1.000 16.87463 84 ALA A O 1
ATOM 684 N N . GLU A 1 85 ? 11.21489 -14.71744 28.68275 1.000 16.60716 85 GLU A N 1
ATOM 685 C CA . GLU A 1 85 ? 10.37854 -14.07404 29.69293 1.000 17.32802 85 GLU A CA 1
ATOM 686 C C . GLU A 1 85 ? 9.38721 -13.07740 29.11060 1.000 16.33307 85 GLU A C 1
ATOM 687 O O . GLU A 1 85 ? 8.41521 -12.71039 29.78966 1.000 16.99353 85 GLU A O 1
ATOM 693 N N . ALA A 1 86 ? 9.63825 -12.60663 27.89198 1.000 15.47673 86 ALA A N 1
ATOM 694 C CA . ALA A 1 86 ? 8.80632 -11.6473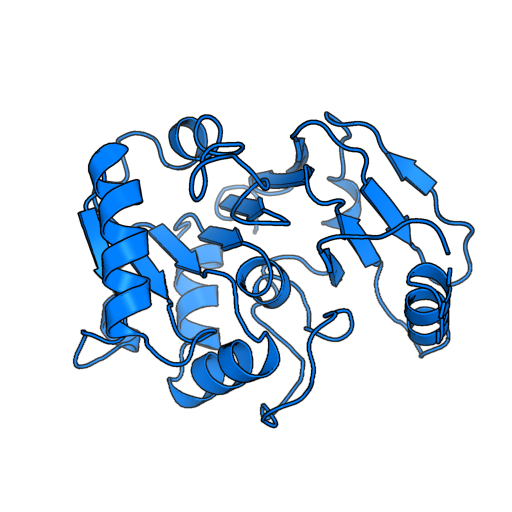2 27.18360 1.000 14.88665 86 ALA A CA 1
ATOM 695 C C . ALA A 1 86 ? 9.28180 -11.72058 25.75681 1.000 14.59762 86 ALA A C 1
ATOM 696 O O . ALA A 1 86 ? 10.44302 -12.03244 25.49896 1.000 14.95354 86 ALA A O 1
ATOM 698 N N . ILE A 1 87 ? 8.35761 -11.45053 24.83050 1.000 14.01402 87 ILE A N 1
ATOM 699 C CA . ILE A 1 87 ? 8.63851 -11.50992 23.38870 1.000 13.72198 87 ILE A CA 1
ATOM 700 C C . ILE A 1 87 ? 8.29910 -10.16557 22.76601 1.000 13.43996 87 ILE A C 1
ATOM 701 O O . ILE A 1 87 ? 7.20600 -9.62935 22.98756 1.000 14.95369 87 ILE A O 1
ATOM 706 N N . PHE A 1 88 ? 9.20971 -9.63149 21.97541 1.000 13.56396 88 PHE A N 1
ATOM 707 C CA . PHE A 1 88 ? 8.94485 -8.40612 21.20883 1.000 13.66426 88 PHE A CA 1
ATOM 708 C C . PHE A 1 88 ? 9.18681 -8.69543 19.73640 1.000 14.61767 88 PHE A C 1
ATOM 709 O O . PHE A 1 88 ? 10.28898 -9.08451 19.35706 1.000 13.90715 88 PHE A O 1
ATOM 717 N N . ILE A 1 89 ? 8.15103 -8.49040 18.91617 1.000 13.10723 89 ILE A N 1
ATOM 718 C CA . ILE A 1 89 ? 8.29058 -8.64065 17.48104 1.000 12.69157 89 ILE A CA 1
ATOM 719 C C . ILE A 1 89 ? 8.18624 -7.27390 16.86137 1.000 12.79182 89 ILE A C 1
ATOM 720 O O . ILE A 1 89 ? 7.14368 -6.61041 16.96582 1.000 13.80492 89 ILE A O 1
ATOM 725 N N . GLY A 1 90 ? 9.26588 -6.86872 16.19150 1.000 15.79189 90 GLY A N 1
ATOM 726 C CA . GLY A 1 90 ? 9.34910 -5.54342 15.61583 1.000 18.27227 90 GLY A CA 1
ATOM 727 C C . GLY A 1 90 ? 8.80775 -5.48471 14.18585 1.000 16.63333 90 GLY A C 1
ATOM 728 O O . GLY A 1 90 ? 8.53113 -6.53321 13.52583 1.000 16.19010 90 GLY A O 1
ATOM 729 N N . GLY A 1 91 ? 8.70409 -4.23031 13.72639 1.000 16.51152 91 GLY A N 1
ATOM 730 C CA . GLY A 1 91 ? 8.20939 -3.91363 12.39405 1.000 16.52213 91 GLY A CA 1
ATOM 731 C C . GLY A 1 91 ? 9.19324 -4.23805 11.26088 1.000 17.03073 91 GLY A C 1
ATOM 732 O O . GLY A 1 91 ? 10.35029 -4.61803 11.44093 1.000 16.40017 91 GLY A O 1
ATOM 733 N N . GLY A 1 92 ? 8.67571 -4.13755 10.02477 1.000 19.92966 92 GLY A N 1
ATOM 734 C CA . GLY A 1 92 ? 9.43858 -4.44680 8.80253 1.000 17.59288 92 GLY A CA 1
ATOM 735 C C . GLY A 1 92 ? 8.43240 -4.93504 7.76817 1.000 18.59927 92 GLY A C 1
ATOM 736 O O . GLY A 1 92 ? 7.30068 -4.46180 7.78967 1.000 18.25408 92 GLY A O 1
ATOM 737 N N . ASN A 1 93 ? 8.81337 -5.88257 6.94571 1.000 14.23921 93 ASN A N 1
ATOM 738 C CA . ASN A 1 93 ? 7.83926 -6.41353 6.00043 1.000 12.98945 93 ASN A CA 1
ATOM 739 C C . ASN A 1 93 ? 7.05634 -7.54677 6.66347 1.000 13.47897 93 ASN A C 1
ATOM 740 O O . ASN A 1 93 ? 7.67433 -8.53618 7.09551 1.000 13.94077 93 ASN A O 1
ATOM 745 N N . THR A 1 94 ? 5.72881 -7.42596 6.67085 1.000 14.07643 94 THR A N 1
ATOM 746 C CA . THR A 1 94 ? 4.85802 -8.38855 7.35680 1.000 12.29802 94 THR A CA 1
ATOM 747 C C . THR A 1 94 ? 4.88584 -9.77659 6.71380 1.000 14.20910 94 THR A C 1
ATOM 748 O O . THR A 1 94 ? 4.83886 -10.78055 7.42984 1.000 13.01910 94 THR A O 1
ATOM 752 N N . PHE A 1 95 ? 4.98855 -9.86246 5.38069 1.000 11.78708 95 PHE A N 1
ATOM 753 C CA . PHE A 1 95 ? 5.03944 -11.17213 4.71980 1.000 11.78235 95 PHE A CA 1
ATOM 754 C C . PHE A 1 95 ? 6.37488 -11.85361 5.01738 1.000 12.03761 95 PHE A C 1
ATOM 755 O O . PHE A 1 95 ? 6.40871 -13.05324 5.30662 1.000 12.80586 95 PHE A O 1
ATOM 763 N N . ARG A 1 96 ? 7.48765 -11.09352 4.97108 1.000 12.75161 96 ARG A N 1
ATOM 764 C CA . ARG A 1 96 ? 8.78712 -11.66166 5.32667 1.000 13.91814 96 ARG A CA 1
ATOM 765 C C . ARG A 1 96 ? 8.79795 -12.18147 6.76668 1.000 12.52551 96 ARG A C 1
ATOM 766 O O . ARG A 1 96 ? 9.27664 -13.29914 7.03658 1.000 13.56944 96 ARG A O 1
ATOM 774 N N . LEU A 1 97 ? 8.22275 -11.40108 7.68067 1.000 12.64614 97 LEU A N 1
ATOM 775 C CA . LEU A 1 97 ? 8.12241 -11.78612 9.08509 1.000 12.23848 97 LEU A CA 1
ATOM 776 C C . LEU A 1 97 ? 7.27891 -13.04503 9.25066 1.000 11.92267 97 LEU A C 1
ATOM 777 O O . LEU A 1 97 ? 7.71365 -13.99204 9.91697 1.000 12.89371 97 LEU A O 1
ATOM 782 N N . LEU A 1 98 ? 6.06687 -13.06585 8.65696 1.000 11.64112 98 LEU A N 1
ATOM 783 C CA . LEU A 1 98 ? 5.19878 -14.22061 8.85424 1.000 11.51181 98 LEU A CA 1
ATOM 784 C C . LEU A 1 98 ? 5.80940 -15.47420 8.23543 1.000 11.85591 98 LEU A C 1
ATOM 785 O O . LEU A 1 98 ? 5.84272 -16.53608 8.88192 1.000 13.66478 98 LEU A O 1
ATOM 790 N N . LYS A 1 99 ? 6.35673 -15.36975 7.01737 1.000 12.41132 99 LYS A N 1
ATOM 791 C CA . LYS A 1 99 ? 7.00838 -16.54341 6.45101 1.000 13.34284 99 LYS A CA 1
ATOM 792 C C . LYS A 1 99 ? 8.13547 -17.04251 7.33082 1.000 12.84670 99 LYS A C 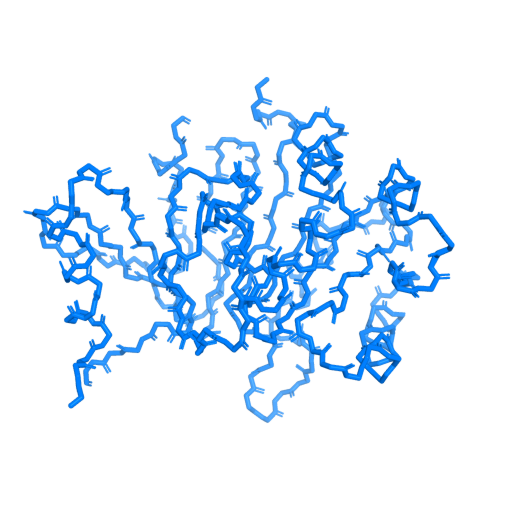1
ATOM 793 O O . LYS A 1 99 ? 8.25734 -18.25455 7.54415 1.000 15.25523 99 LYS A O 1
ATOM 799 N N . ALA A 1 100 ? 8.95511 -16.12479 7.86345 1.000 12.79687 100 ALA A N 1
ATOM 800 C CA . ALA A 1 100 ? 10.04987 -16.53557 8.74894 1.000 14.13777 100 ALA A CA 1
ATOM 801 C C . ALA A 1 100 ? 9.52448 -17.19526 10.02421 1.000 14.50150 100 ALA A C 1
ATOM 802 O O . ALA A 1 100 ? 10.17874 -18.10626 10.54753 1.000 14.85838 100 ALA A O 1
ATOM 804 N N . LEU A 1 101 ? 8.39522 -16.71739 10.58752 1.000 13.73897 101 LEU A N 1
ATOM 805 C CA . LEU A 1 101 ? 7.83284 -17.39319 11.76627 1.000 13.71250 101 LEU A CA 1
ATOM 806 C C . LEU A 1 101 ? 7.45232 -18.82986 11.43439 1.000 16.12494 101 LEU A C 1
ATOM 807 O O . LEU A 1 101 ? 7.73216 -19.75631 12.20878 1.000 16.29543 101 LEU A O 1
ATOM 812 N N . TYR A 1 102 ? 6.85552 -19.05996 10.27577 1.000 15.21295 102 TYR A N 1
ATOM 813 C CA . TYR A 1 102 ? 6.55554 -20.42986 9.87877 1.000 15.76919 102 TYR A CA 1
ATOM 814 C C . TYR A 1 102 ? 7.82452 -21.21072 9.58511 1.000 16.06584 102 TYR A C 1
ATOM 815 O O . TYR A 1 102 ? 7.96844 -22.34691 10.05378 1.000 19.05175 102 TYR A O 1
ATOM 824 N N . ASP A 1 103 ? 8.77928 -20.60093 8.88702 1.000 16.85137 103 ASP A N 1
ATOM 825 C CA . ASP A 1 103 ? 9.98594 -21.34334 8.49971 1.000 15.84887 103 ASP A CA 1
ATOM 826 C C . ASP A 1 103 ? 10.77121 -21.80035 9.71672 1.000 17.19520 103 ASP A C 1
ATOM 827 O O . ASP A 1 103 ? 11.44391 -22.85364 9.69241 1.000 22.24457 103 ASP A O 1
ATOM 832 N N . ASN A 1 104 ? 10.71532 -21.03001 10.78858 1.000 16.16712 104 ASN A N 1
ATOM 833 C CA . ASN A 1 104 ? 11.45865 -21.33461 12.00983 1.000 17.88453 104 ASN A CA 1
ATOM 834 C C . ASN A 1 104 ? 10.60778 -22.02815 13.06074 1.000 16.39628 104 ASN A C 1
ATOM 835 O O . ASN A 1 104 ? 11.04309 -22.15028 14.22873 1.000 20.95507 104 ASN A O 1
ATOM 840 N N . ASP A 1 105 ? 9.40593 -22.46017 12.72003 1.000 18.42734 105 ASP A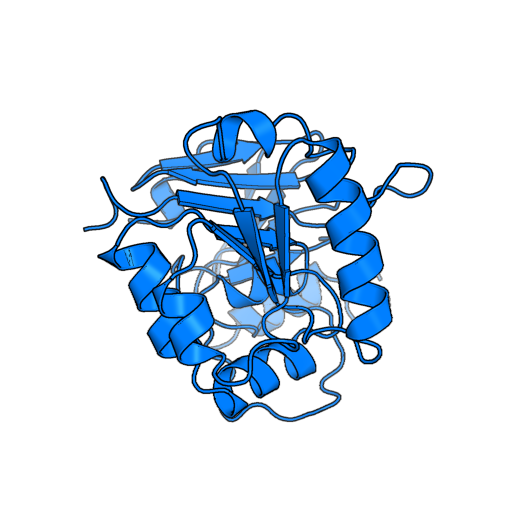 N 1
ATOM 841 C CA . ASP A 1 105 ? 8.54058 -23.20021 13.61823 1.000 18.46376 105 ASP A CA 1
ATOM 842 C C . ASP A 1 105 ? 8.16477 -22.41617 14.86857 1.000 19.62159 105 ASP A C 1
ATOM 843 O O . ASP A 1 105 ? 7.99397 -22.99693 15.96853 1.000 21.03764 105 ASP A O 1
ATOM 848 N N . LEU A 1 106 ? 7.95098 -21.11750 14.72984 1.000 16.22310 106 LEU A N 1
ATOM 849 C CA . LEU A 1 106 ? 7.69392 -20.27503 15.87894 1.000 16.52273 106 LEU A CA 1
ATOM 850 C C . LEU A 1 106 ? 6.24092 -19.91886 16.05970 1.000 19.31152 106 LEU A C 1
ATOM 851 O O . LEU A 1 106 ? 5.89912 -19.29796 17.07882 1.000 17.20786 106 LEU A O 1
ATOM 856 N N . ILE A 1 107 ? 5.35699 -20.27974 15.12268 1.000 16.43716 107 ILE A N 1
ATOM 857 C CA . ILE A 1 107 ? 3.95652 -19.91483 15.30054 1.000 16.93954 107 ILE A CA 1
ATOM 858 C C . ILE A 1 107 ? 3.39687 -20.64893 16.49966 1.000 16.16261 107 ILE A C 1
ATOM 859 O O . ILE A 1 107 ? 2.90101 -20.03157 17.45198 1.000 15.66638 107 ILE A O 1
ATOM 864 N N . ALA A 1 108 ? 3.55915 -21.95848 16.52542 1.000 16.43982 108 ALA A N 1
ATOM 865 C CA . ALA A 1 108 ? 3.01631 -22.71647 17.65279 1.000 21.70582 108 ALA A CA 1
ATOM 866 C C . ALA A 1 108 ? 3.76675 -22.37707 18.92744 1.000 20.66189 108 ALA A C 1
ATOM 867 O O . ALA A 1 108 ? 3.16028 -22.24315 19.98857 1.000 20.34007 108 ALA A O 1
ATOM 869 N N . ALA A 1 109 ? 5.08602 -22.21276 18.83764 1.000 17.10834 109 ALA A N 1
ATOM 870 C CA . ALA A 1 109 ? 5.87172 -21.99474 20.05866 1.000 18.95461 109 ALA A CA 1
ATOM 871 C C . ALA A 1 109 ? 5.55275 -20.65015 20.70605 1.000 15.00401 109 ALA A C 1
ATOM 872 O O . ALA A 1 109 ? 5.34157 -20.57510 21.92392 1.000 15.35827 109 ALA A O 1
ATOM 874 N N . ILE A 1 110 ? 5.40409 -19.59589 19.88729 1.000 14.08941 110 ILE A N 1
ATOM 875 C CA . ILE A 1 110 ? 5.06793 -18.31226 20.47278 1.000 13.31212 110 ILE A CA 1
ATOM 876 C C . ILE A 1 110 ? 3.64705 -18.32800 21.01181 1.000 14.40169 110 ILE A C 1
ATOM 877 O O . ILE A 1 110 ? 3.38580 -17.81010 22.10684 1.000 14.23472 110 ILE A O 1
ATOM 882 N N . ARG A 1 111 ? 2.67911 -18.88084 20.26090 1.000 14.68075 111 ARG A N 1
ATOM 883 C CA . ARG A 1 111 ? 1.31779 -18.95870 20.81076 1.000 15.79066 111 ARG A CA 1
ATOM 884 C C . ARG A 1 111 ? 1.30488 -19.64751 22.14903 1.000 16.64391 111 ARG A C 1
ATOM 885 O O . ARG A 1 111 ? 0.61208 -19.19660 23.08396 1.000 18.89171 111 ARG A O 1
ATOM 893 N N . LYS A 1 112 ? 2.05150 -20.73744 22.26603 1.000 16.43666 112 LYS A N 1
ATOM 894 C CA . LYS A 1 112 ? 2.12743 -21.45201 23.54145 1.000 16.18882 112 LYS A CA 1
ATOM 895 C C . LYS A 1 112 ? 2.68958 -20.56384 24.63115 1.000 15.05849 112 LYS A C 1
ATOM 896 O O . LYS A 1 112 ? 2.09310 -20.42474 25.71965 1.000 17.61761 112 LYS A O 1
ATOM 902 N N . ARG A 1 113 ? 3.82495 -19.94145 24.36247 1.000 16.44314 113 ARG A N 1
ATOM 903 C CA . ARG A 1 113 ? 4.48409 -19.19628 25.43101 1.000 16.27511 113 ARG A CA 1
ATOM 904 C C . ARG A 1 113 ? 3.59367 -18.05224 25.89320 1.000 15.05049 113 ARG A C 1
ATOM 905 O O . ARG A 1 113 ? 3.49549 -17.79695 27.11485 1.000 16.44930 113 ARG A O 1
ATOM 913 N N . VAL A 1 114 ? 2.90469 -17.37162 24.95831 1.000 15.39298 114 VAL A N 1
ATOM 914 C CA . VAL A 1 114 ?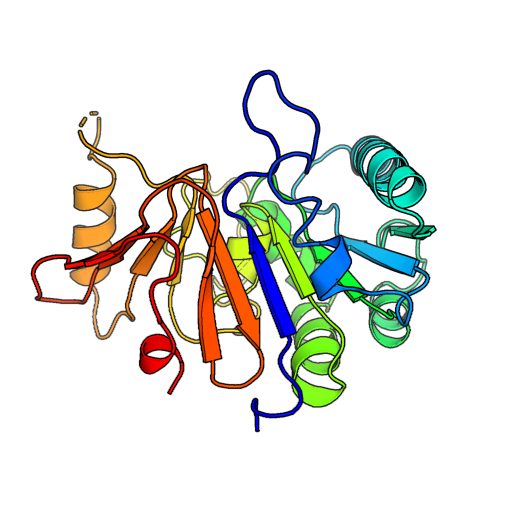 2.08238 -16.22369 25.31433 1.000 14.20450 114 VAL A CA 1
ATOM 915 C C . VAL A 1 114 ? 0.74978 -16.67229 25.91345 1.000 18.63507 114 VAL A C 1
ATOM 916 O O . VAL A 1 114 ? 0.34238 -16.22692 27.00217 1.000 17.84094 114 VAL A O 1
ATOM 920 N N . LEU A 1 115 ? 0.00050 -17.49861 25.18576 1.000 15.93121 115 LEU A N 1
ATOM 921 C CA . LEU A 1 115 ? -1.38060 -17.74262 25.61314 1.000 17.78570 115 LEU A CA 1
ATOM 922 C C . LEU A 1 115 ? -1.51188 -18.83588 26.64979 1.000 16.32306 115 LEU A C 1
ATOM 923 O O . LEU A 1 115 ? -2.48417 -18.82823 27.43838 1.000 19.98321 115 LEU A O 1
ATOM 928 N N . GLU A 1 116 ? -0.58496 -19.77968 26.68928 1.000 15.89521 116 GLU A N 1
ATOM 929 C CA . GLU A 1 116 ? -0.63526 -20.83759 27.71114 1.000 19.47969 116 GLU A CA 1
ATOM 930 C C . GLU A 1 116 ? 0.22990 -20.56921 28.93517 1.000 19.24859 116 GLU A C 1
ATOM 931 O O . GLU A 1 116 ? -0.19827 -20.86103 30.06273 1.000 21.32670 116 GLU A O 1
ATOM 937 N N . ASP A 1 117 ? 1.43120 -20.01666 28.74223 1.000 17.66673 117 ASP A N 1
ATOM 938 C CA . ASP A 1 117 ? 2.34665 -19.78700 29.84882 1.000 15.91953 117 ASP A CA 1
ATOM 939 C C . ASP A 1 117 ? 2.28792 -18.37176 30.39497 1.000 15.80055 117 ASP A C 1
ATOM 940 O O . ASP A 1 117 ? 2.92302 -18.10990 31.41985 1.000 16.99760 117 ASP A O 1
ATOM 945 N N . GLY A 1 118 ? 1.58696 -17.45244 29.72570 1.000 16.80914 118 GLY A N 1
ATOM 946 C CA . GLY A 1 118 ? 1.37610 -16.11195 30.23536 1.000 16.67270 118 GLY A CA 1
ATOM 947 C C . GLY A 1 118 ? 2.49929 -15.13467 29.98711 1.000 14.85596 118 GLY A C 1
ATOM 948 O O . GLY A 1 118 ? 2.53300 -14.07246 30.61115 1.000 16.86998 118 GLY A O 1
ATOM 949 N N . VAL A 1 119 ? 3.39382 -15.42311 29.03123 1.000 16.36493 119 VAL A N 1
ATOM 950 C CA . VAL A 1 119 ? 4.53141 -14.53291 28.77277 1.000 18.04879 119 VAL A CA 1
ATOM 951 C C . VAL A 1 119 ? 4.05803 -13.28302 28.01570 1.000 14.10098 119 VAL A C 1
ATOM 952 O O . VAL A 1 119 ? 3.33484 -13.39963 27.00341 1.000 14.90062 119 VAL A O 1
ATOM 956 N N . PRO A 1 120 ? 4.45722 -12.07467 28.42812 1.000 14.21310 120 PRO A N 1
ATOM 957 C CA . PRO A 1 120 ? 3.95282 -10.85900 27.74991 1.000 14.24410 120 PRO A CA 1
ATOM 958 C C . PRO A 1 120 ? 4.51763 -10.74749 26.34916 1.000 13.46600 120 PRO A C 1
ATOM 959 O O . PRO A 1 120 ? 5.66619 -11.11846 26.08858 1.000 14.93244 120 PRO A O 1
ATOM 963 N N . TYR A 1 121 ? 3.68772 -10.24340 25.44425 1.000 13.14868 121 TYR A N 1
ATOM 964 C CA . TYR A 1 121 ? 4.06155 -10.05138 24.05398 1.000 12.71819 121 TYR A CA 1
ATOM 965 C C . TYR A 1 121 ? 3.89142 -8.59268 23.69159 1.000 12.68227 121 TYR A C 1
ATOM 966 O O . TYR A 1 121 ? 2.83162 -8.01078 23.94805 1.000 16.12905 121 TYR A O 1
ATOM 975 N N . ILE A 1 122 ? 4.90407 -8.01516 23.06450 1.000 12.71194 122 ILE A N 1
ATOM 976 C CA . ILE A 1 122 ? 4.86899 -6.67535 22.48734 1.000 12.69718 122 ILE A CA 1
ATOM 977 C C . ILE A 1 122 ? 5.00235 -6.83835 20.98292 1.000 14.50092 122 ILE A C 1
ATOM 978 O O . ILE A 1 122 ? 5.91996 -7.53871 20.49592 1.000 13.47308 122 ILE A O 1
ATOM 983 N N . GLY A 1 123 ? 4.11748 -6.18666 20.23780 1.000 13.02194 123 GLY A N 1
ATOM 984 C CA . GLY A 1 123 ? 4.28265 -6.07915 18.79622 1.000 14.42586 123 GLY A CA 1
ATOM 985 C C . GLY A 1 123 ? 4.37244 -4.62259 18.40661 1.000 13.41055 123 GLY A C 1
ATOM 986 O O . GLY A 1 123 ? 3.76955 -3.76253 19.04940 1.000 14.65481 123 GLY A O 1
ATOM 987 N N . SER A 1 124 ? 5.09431 -4.35862 17.31718 1.000 14.51672 124 SER A N 1
ATOM 988 C CA . SER A 1 124 ? 5.05098 -3.05951 16.66900 1.000 17.58057 124 SER A CA 1
ATOM 989 C C . SER A 1 124 ? 4.90402 -3.26638 15.16276 1.000 14.78198 124 SER A C 1
ATOM 990 O O . SER A 1 124 ? 5.65688 -4.03109 14.54095 1.000 14.84860 124 SER A O 1
ATOM 993 N N . SER A 1 125 ? 3.94882 -2.56424 14.58945 1.000 14.21491 125 SER A N 1
ATOM 994 C CA . SER A 1 125 ? 3.72286 -2.56420 13.14010 1.000 16.52874 125 SER A CA 1
ATOM 995 C C . SER A 1 125 ? 3.54534 -3.99575 12.58761 1.000 13.76933 125 SER A C 1
ATOM 996 O O . SER A 1 125 ? 2.58044 -4.68922 12.94345 1.000 13.12750 125 SER A O 1
ATOM 999 N N . ALA A 1 126 ? 4.50227 -4.49665 11.79350 1.000 13.50024 126 ALA A N 1
ATOM 1000 C CA . ALA A 1 126 ? 4.41746 -5.90393 11.33614 1.000 14.04986 126 ALA A CA 1
ATOM 1001 C C . ALA A 1 126 ? 4.27634 -6.89059 12.49532 1.000 13.38269 126 ALA A C 1
ATOM 1002 O O . ALA A 1 126 ? 3.52655 -7.87387 12.38121 1.000 13.26175 126 ALA A O 1
ATOM 1004 N N . GLY A 1 127 ? 4.91345 -6.60723 13.62851 1.000 12.98471 127 GLY A N 1
ATOM 1005 C CA . GLY A 1 127 ? 4.76242 -7.50275 14.77188 1.000 12.09973 127 GLY A CA 1
ATOM 1006 C C . GLY A 1 127 ? 3.41824 -7.38181 15.47309 1.000 12.47507 127 GLY A C 1
ATOM 1007 O O . GLY A 1 127 ? 2.97827 -8.33649 16.12258 1.000 13.70079 127 GLY A O 1
ATOM 1008 N N . THR A 1 128 ? 2.70390 -6.27946 15.26418 1.000 14.89531 128 THR A N 1
ATOM 1009 C CA . THR A 1 128 ? 1.30424 -6.20042 15.66076 1.000 13.03312 128 THR A CA 1
ATOM 1010 C C . THR A 1 128 ? 0.41767 -6.96855 14.69934 1.000 11.43736 128 THR A C 1
ATOM 1011 O O . THR A 1 128 ? -0.45990 -7.73658 15.12019 1.000 12.82526 128 THR A O 1
ATOM 1015 N N . ASN A 1 129 ? 0.69601 -6.86363 13.38102 1.000 13.24682 129 ASN A N 1
ATOM 1016 C CA . ASN A 1 129 ? -0.10047 -7.64990 12.45340 1.000 12.56375 129 ASN A CA 1
ATOM 1017 C C . ASN A 1 129 ? -0.02428 -9.13282 12.75736 1.000 11.02535 129 ASN A C 1
ATOM 1018 O O . ASN A 1 129 ? -1.04230 -9.84448 12.73531 1.000 12.92510 129 ASN A O 1
ATOM 1023 N N . VAL A 1 130 ? 1.17118 -9.65034 13.03590 1.000 10.75972 130 VAL A N 1
ATOM 1024 C CA . VAL A 1 130 ? 1.28264 -11.08464 13.24247 1.000 12.54523 130 VAL A CA 1
ATOM 1025 C C . VAL A 1 130 ? 0.73647 -11.55131 14.59303 1.000 10.76623 130 VAL A C 1
ATOM 1026 O O . VAL A 1 130 ? 0.52947 -12.75025 14.75301 1.000 12.08839 130 VAL A O 1
ATOM 1030 N N . ALA A 1 131 ? 0.39194 -10.62649 15.50708 1.000 12.67817 131 ALA A N 1
ATOM 1031 C CA . ALA A 1 131 ? -0.30010 -11.01434 16.72934 1.000 13.41014 131 ALA A CA 1
ATOM 1032 C C . ALA A 1 131 ? -1.75346 -11.34034 16.47916 1.000 13.12142 131 ALA A C 1
ATOM 1033 O O . ALA A 1 131 ? -2.43254 -11.91594 17.34597 1.000 14.15125 131 ALA A O 1
ATOM 1035 N N . THR A 1 132 ? -2.28243 -10.92096 15.34805 1.000 12.48786 132 THR A N 1
ATOM 1036 C CA . THR A 1 132 ? -3.72425 -10.98749 15.08135 1.000 14.11584 132 THR A CA 1
ATOM 1037 C C . THR A 1 132 ? -4.09097 -12.30690 14.43530 1.000 11.56559 132 THR A C 1
ATOM 1038 O O . THR A 1 132 ? -3.26747 -13.19284 14.22648 1.000 12.69740 132 THR A O 1
ATOM 1042 N N . ILE A 1 133 ? -5.36390 -12.43390 14.02931 1.000 12.99929 133 ILE A N 1
ATOM 1043 C CA . ILE A 1 133 ? -5.82253 -13.67951 13.42211 1.000 13.33625 133 ILE A CA 1
ATOM 1044 C C . ILE A 1 133 ? -5.06757 -13.97759 12.12986 1.000 11.60490 133 ILE A C 1
ATOM 1045 O O . ILE A 1 133 ? -4.78335 -15.13534 11.80042 1.000 13.39399 133 ILE A O 1
ATOM 1050 N N . SER A 1 134 ? -4.75737 -12.92589 11.35814 1.000 13.42004 134 SER A N 1
ATOM 1051 C CA . SER A 1 134 ? -4.14141 -13.11293 10.04207 1.000 12.76458 134 SER A CA 1
ATOM 1052 C C . SER A 1 134 ? -3.61109 -11.78269 9.57439 1.000 12.36434 134 SER A C 1
ATOM 1053 O O . SER A 1 134 ? -3.88997 -10.73311 10.14707 1.000 17.03551 134 SER A O 1
ATOM 1056 N N . ILE A 1 135 ? -2.81689 -11.82368 8.50517 1.000 11.83272 135 ILE A N 1
ATOM 1057 C CA . ILE A 1 135 ? -2.19436 -10.60561 7.98932 1.000 13.06665 135 ILE A CA 1
ATOM 1058 C C . ILE A 1 135 ? -2.95084 -10.03514 6.79172 1.000 13.00547 135 ILE A C 1
ATOM 1059 O O . ILE A 1 135 ? -2.39104 -9.23123 6.00581 1.000 13.52361 135 ILE A O 1
ATOM 1064 N N . ASN A 1 136 ? -4.23766 -10.38415 6.66005 1.000 12.59561 136 ASN A N 1
ATOM 1065 C CA . ASN A 1 136 ? -5.01797 -9.94900 5.50986 1.000 13.47888 136 ASN A CA 1
ATOM 1066 C C . ASN A 1 136 ? -5.05524 -8.43921 5.35975 1.000 14.00878 136 ASN A C 1
ATOM 1067 O O . ASN A 1 136 ? -5.24797 -7.94371 4.23219 1.000 14.45979 136 ASN A O 1
ATOM 1072 N N . THR A 1 137 ? -4.90338 -7.67849 6.43811 1.000 14.57378 137 THR A N 1
ATOM 1073 C CA . THR A 1 137 ? -5.05079 -6.24858 6.38154 1.000 15.66040 137 THR A CA 1
ATOM 1074 C C . THR A 1 137 ? -3.71868 -5.54399 6.57685 1.000 14.26511 137 THR A C 1
ATOM 1075 O O . THR A 1 137 ? -3.69784 -4.36932 6.94778 1.000 16.33748 137 THR A O 1
ATOM 1079 N N . THR A 1 138 ? -2.57852 -6.24031 6.32516 1.000 12.58620 138 THR A N 1
ATOM 1080 C CA . THR A 1 138 ? -1.33937 -5.49749 6.25072 1.000 16.22883 138 THR A CA 1
ATOM 1081 C C . THR A 1 138 ? -1.34475 -4.49011 5.09725 1.000 12.78477 138 THR A C 1
ATOM 1082 O O . THR A 1 138 ? -2.04588 -4.66941 4.09167 1.000 15.86378 138 THR A O 1
ATOM 1086 N N . ASN A 1 139 ? -0.51507 -3.47118 5.24461 1.000 13.96440 139 ASN A N 1
ATOM 1087 C CA . ASN A 1 139 ? -0.18832 -2.48837 4.22736 1.000 16.67101 139 ASN A CA 1
ATOM 1088 C C . ASN A 1 139 ? 1.01265 -2.88935 3.37923 1.000 17.83957 139 ASN A C 1
ATOM 1089 O O . ASN A 1 139 ? 1.36021 -2.14818 2.44811 1.000 18.67277 139 ASN A O 1
ATOM 1094 N N . ASP A 1 140 ? 1.71775 -3.96989 3.74482 1.000 15.18178 140 ASP A N 1
ATOM 1095 C CA . ASP A 1 140 ? 3.00162 -4.24860 3.10807 1.000 16.20878 140 ASP A CA 1
ATOM 1096 C C . ASP A 1 140 ? 2.83173 -5.01674 1.80828 1.000 14.27146 140 ASP A C 1
ATOM 1097 O O . ASP A 1 140 ? 1.74627 -5.57018 1.50604 1.000 15.60542 140 ASP A O 1
ATOM 1102 N N . MET A 1 141 ? 3.88579 -4.95645 0.97867 1.000 14.64926 141 MET A N 1
ATOM 1103 C CA . MET A 1 141 ? 4.00191 -5.63990 -0.31315 1.000 16.40425 141 MET A CA 1
ATOM 1104 C C . MET A 1 141 ? 4.29142 -7.11770 -0.07829 1.000 13.24182 141 MET A C 1
ATOM 1105 O O . MET A 1 141 ? 5.12646 -7.45190 0.77210 1.000 13.84163 141 MET A O 1
ATOM 1110 N N . PRO A 1 142 ? 3.73501 -8.03096 -0.87312 1.000 14.84043 142 PRO A N 1
ATOM 1111 C CA . PRO A 1 142 ? 3.96964 -9.49503 -0.68753 1.000 13.51282 142 PRO A CA 1
ATOM 1112 C C . PRO A 1 142 ? 5.29069 -9.93512 -1.29257 1.000 14.32216 142 PRO A C 1
ATOM 1113 O O . PRO A 1 142 ? 5.34523 -10.67717 -2.29594 1.000 15.56531 142 PRO A O 1
ATOM 1117 N N . ILE A 1 143 ? 6.39434 -9.50884 -0.64441 1.000 14.51841 143 ILE A N 1
ATOM 1118 C CA . ILE A 1 143 ? 7.73008 -9.76503 -1.19609 1.000 17.03214 143 ILE A CA 1
ATOM 1119 C C . ILE A 1 143 ? 8.17010 -11.21134 -1.11657 1.000 15.52601 143 ILE A C 1
ATOM 1120 O O . ILE A 1 143 ? 9.05406 -11.62814 -1.87934 1.000 16.34223 143 ILE A O 1
ATOM 1125 N N . VAL A 1 144 ? 7.56708 -11.98764 -0.21515 1.000 14.92285 144 VAL A N 1
ATOM 1126 C CA . VAL A 1 144 ? 7.69274 -13.43362 -0.20270 1.000 16.50516 144 VAL A CA 1
ATOM 1127 C C . VAL A 1 144 ? 6.31313 -13.97005 0.16853 1.000 16.61200 144 VAL A C 1
ATOM 1128 O O . VAL A 1 144 ? 5.38944 -13.20584 0.52538 1.000 17.04120 144 VAL A O 1
ATOM 1132 N N . TYR A 1 145 ? 6.15916 -15.29543 0.06063 1.000 18.58050 145 TYR A N 1
ATOM 1133 C CA . TYR A 1 145 ? 4.85817 -15.98207 0.16530 1.000 19.37418 145 TYR A CA 1
ATOM 1134 C C . TYR A 1 145 ? 4.87269 -16.86805 1.40535 1.000 17.31202 145 TYR A C 1
ATOM 1135 O O . TYR A 1 145 ? 5.41339 -17.98193 1.35103 1.000 17.49366 145 TYR A O 1
ATOM 1144 N N . PRO A 1 146 ? 4.26841 -16.46498 2.52081 1.000 14.54414 146 PRO A N 1
ATOM 1145 C CA . PRO A 1 146 ? 4.13179 -17.40333 3.64817 1.000 14.78011 146 PRO A CA 1
ATOM 1146 C C . PRO A 1 146 ? 3.17150 -18.51610 3.25448 1.000 13.58982 146 PRO A C 1
ATOM 1147 O O . PRO A 1 146 ? 2.38292 -18.36252 2.30007 1.000 15.76658 146 PRO A O 1
ATOM 1151 N N . PRO A 1 147 ? 3.14546 -19.63379 3.99575 1.000 14.25812 147 PRO A N 1
ATOM 1152 C CA . PRO A 1 147 ? 2.27699 -20.76335 3.62361 1.000 18.96782 147 PRO A CA 1
ATOM 1153 C C . PRO A 1 147 ? 0.81351 -20.56992 3.95970 1.000 21.78929 147 PRO A C 1
ATOM 1154 O O . PRO A 1 147 ? -0.00899 -21.41899 3.60572 1.000 29.88584 147 PRO A O 1
ATOM 1158 N N . SER A 1 148 ? 0.45693 -19.46657 4.58869 1.000 15.75027 148 SER A N 1
ATOM 1159 C CA . SER A 1 148 ? -0.88701 -19.09038 4.98845 1.000 14.73877 148 SER A CA 1
ATOM 1160 C C . SER A 1 148 ? -0.75634 -17.62967 5.39120 1.000 13.96243 148 SER A C 1
ATOM 1161 O O . SER A 1 148 ? 0.35005 -17.17208 5.74993 1.000 16.02415 148 SER A O 1
ATOM 1164 N N . LEU A 1 149 ? -1.88481 -16.90709 5.37156 1.000 14.98611 149 LEU A N 1
ATOM 1165 C CA . LEU A 1 149 ? -1.92662 -15.58351 5.98911 1.000 13.91611 149 LEU A CA 1
ATOM 1166 C C . LEU A 1 149 ? -2.36131 -15.64951 7.44438 1.000 13.08247 149 LEU A C 1
ATOM 1167 O O . LEU A 1 149 ? -2.26480 -14.63862 8.13812 1.000 13.42719 149 LEU A O 1
ATOM 1172 N N . LYS A 1 150 ? -2.75007 -16.83994 7.93980 1.000 13.65746 150 LYS A N 1
ATOM 1173 C CA . LYS A 1 150 ? -3.05781 -16.96712 9.37025 1.000 13.51993 150 LYS A CA 1
ATOM 1174 C C . LYS A 1 150 ? -1.81022 -16.71854 10.19212 1.000 14.86360 150 LYS A C 1
ATOM 1175 O O . LYS A 1 150 ? -0.71009 -17.12028 9.81356 1.000 13.93045 150 LYS A O 1
ATOM 1181 N N . ALA A 1 151 ? -1.99748 -16.03640 11.32184 1.000 13.22651 151 ALA A N 1
ATOM 1182 C CA . ALA A 1 151 ? -0.84786 -15.58956 12.09163 1.000 15.33067 151 ALA A CA 1
ATOM 1183 C C . ALA A 1 151 ? -0.91735 -16.14116 13.52540 1.000 14.07795 151 ALA A C 1
ATOM 1184 O O . ALA A 1 151 ? -1.33755 -17.29487 13.72067 1.000 14.49734 151 ALA A O 1
ATOM 1186 N N . LEU A 1 152 ? -0.46715 -15.36807 14.51819 1.000 13.24163 152 LEU A N 1
ATOM 1187 C CA . LEU A 1 152 ? -0.40744 -15.94851 15.88031 1.000 14.36979 152 LEU A CA 1
ATOM 1188 C C . LEU A 1 152 ? -1.78392 -16.09141 16.52038 1.000 16.41245 152 LEU A C 1
ATOM 1189 O O . LEU A 1 152 ? -1.94708 -16.90712 17.44753 1.000 15.26872 152 LEU A O 1
ATOM 1194 N N A GLU A 1 153 ? -2.79241 -15.38034 16.03893 0.415 13.00859 153 GLU A N 1
ATOM 1195 N N B GLU A 1 153 ? -2.77845 -15.32708 16.07603 0.585 14.99542 153 GLU A N 1
ATOM 1196 C CA A GLU A 1 153 ? -4.11145 -15.41583 16.65766 0.415 15.00035 153 GLU A CA 1
ATOM 1197 C CA B GLU A 1 153 ? -4.13299 -15.41583 16.61576 0.585 20.28633 153 GLU A CA 1
ATOM 1198 C C A GLU A 1 153 ? -4.05069 -15.23404 18.16849 0.415 12.89630 153 GLU A C 1
ATOM 1199 C C B GLU A 1 153 ? -4.20906 -15.09360 18.11456 0.585 22.81200 153 GLU A C 1
ATOM 1200 O O A GLU A 1 153 ? -4.63782 -16.00081 18.93672 0.415 13.48685 153 GLU A O 1
ATOM 1201 O O B GLU A 1 153 ? -5.06995 -15.61871 18.84063 0.585 15.17970 153 GLU A O 1
ATOM 1212 N N . LEU A 1 154 ? -3.31957 -14.21935 18.58048 1.000 14.43666 154 LEU A N 1
ATOM 1213 C CA . LEU A 1 154 ? -3.38219 -13.79944 19.97257 1.000 14.41713 154 LEU A CA 1
ATOM 1214 C C . LEU A 1 154 ? -4.64649 -12.98634 20.24568 1.000 17.35893 154 LEU A C 1
ATOM 1215 O O . LEU A 1 154 ? -5.06125 -12.83301 21.42731 1.000 16.74038 154 LEU A O 1
ATOM 1220 N N . VAL A 1 155 ? -5.23149 -12.39009 19.21244 1.000 16.26654 155 VAL A N 1
ATOM 1221 C CA . VAL A 1 155 ? -6.54974 -11.76847 19.22053 1.000 16.42990 155 VAL A CA 1
ATOM 1222 C C . VAL A 1 155 ? -7.27258 -12.26049 17.97860 1.000 18.47921 155 VAL A C 1
ATOM 1223 O O . VAL A 1 155 ? -6.60730 -12.61874 16.97627 1.000 16.37168 155 VAL A O 1
ATOM 1227 N N . PRO A 1 156 ? -8.60345 -12.29541 18.00536 1.000 18.68303 156 PRO A N 1
ATOM 1228 C CA . PRO A 1 156 ? -9.37167 -12.89461 16.91626 1.000 17.38556 156 PRO A CA 1
ATOM 1229 C C . PRO A 1 156 ? -9.79209 -11.95032 15.80373 1.000 19.01040 156 PRO A C 1
ATOM 1230 O O . PRO A 1 156 ? -10.48759 -12.38317 14.86399 1.000 22.47847 156 PRO A O 1
ATOM 1234 N N . PHE A 1 157 ? -9.40251 -10.69108 15.88653 1.000 16.57108 157 PHE A N 1
ATOM 1235 C CA . PHE A 1 157 ? -9.73360 -9.69054 14.89291 1.000 16.87066 157 PHE A CA 1
ATOM 1236 C C . PHE A 1 157 ? -8.48162 -9.28523 14.11764 1.000 16.21355 157 PHE A C 1
ATOM 1237 O O . PHE A 1 157 ? -7.35626 -9.63034 14.51335 1.000 15.81270 157 PHE A O 1
ATOM 1245 N N . ASN A 1 158 ? -8.71215 -8.47463 13.08876 1.000 16.78340 158 ASN A N 1
ATOM 1246 C CA . ASN A 1 158 ? -7.62726 -7.93306 12.28243 1.000 16.51712 158 ASN A CA 1
ATOM 1247 C C . ASN A 1 158 ? -7.29382 -6.50950 12.73872 1.000 16.98935 158 ASN A C 1
ATOM 1248 O O . ASN A 1 158 ? -8.12539 -5.79428 13.32274 1.000 17.52106 158 ASN A O 1
ATOM 1253 N N . ILE A 1 159 ? -6.07849 -6.08820 12.44779 1.000 17.04814 159 ILE A N 1
ATOM 1254 C CA . ILE A 1 159 ? -5.60317 -4.74018 12.70210 1.000 17.38092 159 ILE A CA 1
ATOM 1255 C C . ILE A 1 159 ? -5.01558 -4.18055 11.41299 1.000 17.51343 159 ILE A C 1
ATOM 1256 O O . ILE A 1 159 ? -4.34973 -4.89671 10.64068 1.000 17.55861 159 ILE A O 1
ATOM 1261 N N . ASN A 1 160 ? -5.32657 -2.90629 11.11641 1.000 18.56861 160 ASN A N 1
ATOM 1262 C CA . ASN A 1 160 ? -4.64131 -2.19484 10.03955 1.000 19.23264 160 ASN A CA 1
ATOM 1263 C C . ASN A 1 160 ? -3.79566 -1.14014 10.73339 1.000 19.74179 160 ASN A C 1
ATOM 1264 O O . ASN A 1 160 ? -4.34294 -0.17102 11.28188 1.000 21.98993 160 ASN A O 1
ATOM 1269 N N . PRO A 1 161 ? -2.48622 -1.31829 10.82971 1.000 19.39610 161 PRO A N 1
ATOM 1270 C CA . PRO A 1 161 ? -1.66280 -0.31511 11.51152 1.000 20.11805 161 PRO A CA 1
ATOM 1271 C C . PRO A 1 161 ? -1.39252 0.88397 10.60790 1.000 22.83030 161 PRO A C 1
ATOM 1272 O O . PRO A 1 161 ? -1.55537 0.85180 9.38548 1.000 23.18792 161 PRO A O 1
ATOM 1276 N N . HIS A 1 162 ? -1.01022 1.98430 11.24536 1.000 24.06861 162 HIS A N 1
ATOM 1277 C CA . HIS A 1 162 ? -0.82351 3.24640 10.54630 1.000 24.38384 162 HIS A CA 1
ATOM 1278 C C . HIS A 1 162 ? -2.03334 3.57932 9.67528 1.000 27.08925 162 HIS A C 1
ATOM 1279 O O . HIS A 1 162 ? -1.90652 3.95867 8.50046 1.000 27.21211 162 HIS A O 1
ATOM 1286 N N . TYR A 1 163 ? -3.22187 3.37924 10.23916 1.000 25.75285 163 TYR A N 1
ATOM 1287 C CA . TYR A 1 163 ? -4.44587 3.70961 9.53066 1.000 31.35137 163 TYR A CA 1
ATOM 1288 C C . TYR A 1 163 ? -4.42160 5.15609 9.04193 1.000 36.23847 163 TYR A C 1
ATOM 1289 O O . TYR A 1 163 ? -3.98553 6.06437 9.75800 1.000 32.43807 163 TYR A O 1
ATOM 1298 N N . LEU A 1 164 ? -4.92092 5.37263 7.82532 1.000 33.96742 164 LEU A N 1
ATOM 1299 C CA . LEU A 1 164 ? -4.75870 6.65299 7.15118 1.000 43.30266 164 LEU A CA 1
ATOM 1300 C C . LEU A 1 164 ? -6.11634 7.14614 6.67008 1.000 61.42423 164 LEU A C 1
ATOM 1301 O O . LEU A 1 164 ? -6.81133 6.43483 5.93323 1.000 43.99811 164 LEU A O 1
ATOM 1306 N N . ASP A 1 165 ? -6.48347 8.36483 7.07436 1.000 39.31479 165 ASP A N 1
ATOM 1307 C CA . ASP A 1 165 ? -7.71516 8.98689 6.60319 1.000 38.75152 165 ASP A CA 1
ATOM 1308 C C . ASP A 1 165 ? -7.53889 9.44478 5.14984 1.000 37.93840 165 ASP A C 1
ATOM 1309 O O . ASP A 1 165 ? -6.43246 9.80441 4.73845 1.000 56.88726 165 ASP A O 1
ATOM 1314 N N . PRO A 1 166 ? -8.61839 9.44325 4.34648 1.000 43.71407 166 PRO A N 1
ATOM 1315 C CA . PRO A 1 166 ? -8.55821 9.84993 2.93179 1.000 53.99669 166 PRO A CA 1
ATOM 1316 C C . PRO A 1 166 ? -7.90523 11.21479 2.66259 1.000 58.81199 166 PRO A C 1
ATOM 1317 O O . PRO A 1 166 ? -7.65902 11.98264 3.59871 1.000 48.75203 166 PRO A O 1
ATOM 1321 N N . GLY A 1 174 ? -5.37711 4.90623 -6.97887 1.000 71.96067 174 GLY A N 1
ATOM 1322 C CA . GLY A 1 174 ? -4.96632 4.25180 -5.75016 1.000 65.53538 174 GLY A CA 1
ATOM 1323 C C . GLY A 1 174 ? -6.01923 4.31627 -4.66062 1.000 68.90746 174 GLY A C 1
ATOM 1324 O O . GLY A 1 174 ? -6.27736 5.37633 -4.08483 1.000 82.57366 174 GLY A O 1
ATOM 1325 N N . GLU A 1 175 ? -6.63110 3.15991 -4.40976 1.000 72.73205 175 GLU A N 1
ATOM 1326 C CA . GLU A 1 175 ? -7.64922 3.00306 -3.37869 1.000 45.73401 175 GLU A CA 1
ATOM 1327 C C . GLU A 1 175 ? -7.19439 3.63898 -2.05677 1.000 60.54053 175 GLU A C 1
ATOM 1328 O O . GLU A 1 175 ? -6.03289 3.51374 -1.66150 1.000 57.29375 175 GLU A O 1
ATOM 1334 N N . THR A 1 176 ? -8.09778 4.38002 -1.39908 1.000 37.77616 176 THR A N 1
ATOM 1335 C CA . THR A 1 176 ? -7.85407 4.84338 -0.02565 1.000 41.27275 176 THR A CA 1
ATOM 1336 C C . THR A 1 176 ? -7.80938 3.64931 0.92671 1.000 34.19616 176 THR A C 1
ATOM 1337 O O . THR A 1 176 ? -8.22767 2.55091 0.59144 1.000 30.08791 176 THR A O 1
ATOM 1341 N N . ARG A 1 177 ? -7.35977 3.89449 2.15967 1.000 31.35918 177 ARG A N 1
ATOM 1342 C CA . ARG A 1 177 ? -7.29333 2.80134 3.14665 1.000 27.49161 177 ARG A CA 1
ATOM 1343 C C . ARG A 1 177 ? -8.67347 2.22117 3.43499 1.000 27.31226 177 ARG A C 1
ATOM 1344 O O . ARG A 1 177 ? -8.84379 0.99353 3.42963 1.000 25.72901 177 ARG A O 1
ATOM 1352 N N . GLU A 1 178 ? -9.69752 3.08717 3.61274 1.000 28.75021 178 GLU A N 1
ATOM 1353 C CA . GLU A 1 178 ? -11.04029 2.58468 3.89343 1.000 30.22538 178 GLU A CA 1
ATOM 1354 C C . GLU A 1 178 ? -11.58512 1.80289 2.70509 1.000 28.67791 178 GLU A C 1
ATOM 1355 O O . GLU A 1 178 ? -12.31316 0.80940 2.86918 1.000 28.20433 178 GLU A O 1
ATOM 1361 N N . GLN A 1 179 ? -11.27306 2.25549 1.48901 1.000 27.60684 179 GLN A N 1
ATOM 1362 C CA . GLN A 1 179 ? -11.69599 1.49100 0.32553 1.000 31.50850 179 GLN A CA 1
ATOM 1363 C C . GLN A 1 179 ? -11.06914 0.10561 0.32360 1.000 25.87304 179 GLN A C 1
ATOM 1364 O O . GLN A 1 179 ? -11.73830 -0.88451 0.01839 1.000 25.35129 179 GLN A O 1
ATOM 1370 N N . ARG A 1 180 ? -9.78360 0.00973 0.64827 1.000 25.52239 180 ARG A N 1
ATOM 1371 C CA . ARG A 1 180 ? -9.12936 -1.29743 0.66374 1.000 25.15971 180 ARG A CA 1
ATOM 1372 C C . ARG A 1 180 ? -9.72702 -2.18237 1.76385 1.000 24.58536 180 ARG A C 1
ATOM 1373 O O . ARG A 1 180 ? -9.95973 -3.38079 1.53850 1.000 23.02156 180 ARG A O 1
ATOM 1381 N N . ILE A 1 181 ? -10.03269 -1.60326 2.94457 1.000 23.92466 181 ILE A N 1
ATOM 1382 C CA . ILE A 1 181 ? -10.62204 -2.41267 4.01355 1.000 22.75231 181 ILE A CA 1
ATOM 1383 C C . ILE A 1 181 ? -12.04088 -2.83549 3.66599 1.000 23.06159 181 ILE A C 1
ATOM 1384 O O . ILE A 1 181 ? -12.46877 -3.95411 3.97377 1.000 23.30662 181 ILE A O 1
ATOM 1389 N N . THR A 1 182 ? -12.78961 -1.95294 2.99284 1.000 25.50591 182 THR A N 1
ATOM 1390 C CA . THR A 1 182 ? -14.15238 -2.28315 2.56209 1.000 26.61308 182 THR A CA 1
ATOM 1391 C C . THR A 1 182 ? -14.15514 -3.47558 1.62419 1.000 24.30540 182 THR A C 1
ATOM 1392 O O . THR A 1 182 ? -15.03775 -4.33871 1.73567 1.000 25.58516 182 THR A O 1
ATOM 1396 N N . GLN A 1 183 ? -13.15471 -3.56455 0.70928 1.000 24.05282 183 GLN A N 1
ATOM 1397 C CA . GLN A 1 183 ? -13.04183 -4.76241 -0.13234 1.000 23.92778 183 GLN A CA 1
ATOM 1398 C C . GLN A 1 183 ? -12.78496 -6.00951 0.67224 1.000 23.31962 183 GLN A C 1
ATOM 1399 O O . GLN A 1 183 ? -13.30050 -7.07479 0.34090 1.000 23.61613 183 GLN A O 1
ATOM 1405 N N . TYR A 1 184 ? -11.96716 -5.92344 1.73731 1.000 22.66774 184 TYR A N 1
ATOM 1406 C CA . TYR A 1 184 ? -11.81514 -7.11125 2.56261 1.000 22.29502 184 TYR A CA 1
ATOM 1407 C C . TYR A 1 184 ? -13.14471 -7.53015 3.13787 1.000 22.68753 184 TYR A C 1
ATOM 1408 O O . TYR A 1 184 ? -13.44683 -8.73488 3.21611 1.000 23.00760 184 TYR A O 1
ATOM 1417 N N . HIS A 1 185 ? -13.93709 -6.54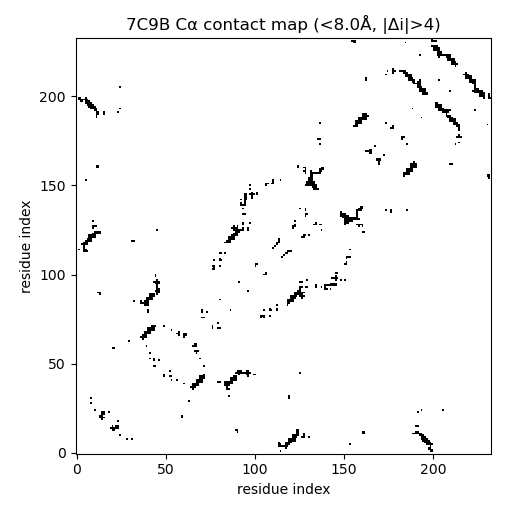801 3.57541 1.000 22.99197 185 HIS A N 1
ATOM 1418 C CA . HIS A 1 185 ? -15.20556 -6.87887 4.16941 1.000 23.72609 185 HIS A CA 1
ATOM 1419 C C . HIS A 1 185 ? -16.26968 -7.26452 3.15457 1.000 24.74140 185 HIS A C 1
ATOM 1420 O O . HIS A 1 185 ? -17.32184 -7.76898 3.55283 1.000 25.67527 185 HIS A O 1
ATOM 1427 N N . GLU A 1 186 ? -15.97600 -7.15691 1.84661 1.000 24.75469 186 GLU A N 1
ATOM 1428 C CA . GLU A 1 186 ? -16.78249 -7.85783 0.85192 1.000 26.69705 186 GLU A CA 1
ATOM 1429 C C . GLU A 1 186 ? -16.58575 -9.37057 0.87815 1.000 27.09041 186 GLU A C 1
ATOM 1430 O O . GLU A 1 186 ? -17.46165 -10.09789 0.39118 1.000 30.47847 186 GLU A O 1
ATOM 1436 N N . GLU A 1 187 ? -15.45661 -9.84960 1.39773 1.000 25.05783 187 GLU A N 1
ATOM 1437 C CA . GLU A 1 187 ? -15.19025 -11.27441 1.46574 1.000 25.51491 187 GLU A CA 1
ATOM 1438 C C . GLU A 1 187 ? -15.99634 -11.94675 2.57724 1.000 30.58011 187 GLU A C 1
ATOM 1439 O O . GLU A 1 187 ? -16.33766 -11.33050 3.59063 1.000 29.77082 187 GLU A O 1
ATOM 1445 N N A HIS A 1 188 ? -16.23577 -13.24825 2.40968 0.449 32.22769 188 HIS A N 1
ATOM 1446 N N B HIS A 1 188 ? -16.25365 -13.24254 2.40445 0.551 33.23092 188 HIS A N 1
ATOM 1447 C CA A HIS A 1 188 ? -17.13498 -13.97673 3.30725 0.449 33.32235 188 HIS A CA 1
ATOM 1448 C CA B HIS A 1 188 ? -17.16413 -13.95901 3.30020 0.551 31.16971 188 HIS A CA 1
ATOM 1449 C C A HIS A 1 188 ? -16.61649 -14.04013 4.74191 0.449 30.31528 188 HIS A C 1
ATOM 1450 C C B HIS A 1 188 ? -16.63536 -14.05628 4.73135 0.551 31.01682 188 HIS A C 1
ATOM 1451 O O A HIS A 1 188 ? -15.47101 -14.42282 4.99183 0.449 33.73413 188 HIS A O 1
ATOM 1452 O O B HIS A 1 188 ? -15.50251 -14.48226 4.96876 0.551 32.45034 188 HIS A O 1
ATOM 1465 N N . ASP A 1 189 ? -17.49407 -13.69530 5.68943 1.000 33.97151 189 ASP A N 1
ATOM 1466 C CA . ASP A 1 189 ? -17.26869 -13.92726 7.13364 1.000 30.19076 189 ASP A CA 1
ATOM 1467 C C . ASP A 1 189 ? -15.96034 -13.33618 7.64293 1.000 31.84447 189 ASP A C 1
ATOM 1468 O O . ASP A 1 189 ? -15.27743 -13.91940 8.48095 1.000 40.68748 189 ASP A O 1
ATOM 1473 N N . THR A 1 190 ? -15.63987 -12.15269 7.17143 1.000 25.42518 190 THR A N 1
ATOM 1474 C CA . THR A 1 190 ? -14.36898 -11.60610 7.60666 1.000 24.33114 190 THR A CA 1
ATOM 1475 C C . THR A 1 190 ? -14.55302 -10.87005 8.93120 1.000 24.80680 190 THR A C 1
ATOM 1476 O O . THR A 1 190 ? -15.61639 -10.29546 9.17658 1.000 24.66351 190 THR A O 1
ATOM 1480 N N . PRO A 1 191 ? -13.54318 -10.91006 9.79920 1.000 22.96220 191 PRO A N 1
ATOM 1481 C CA . PRO A 1 191 ? -13.70013 -10.40057 11.16230 1.000 22.90321 191 PRO A CA 1
ATOM 1482 C C . PRO A 1 191 ? -13.49606 -8.89649 11.20213 1.000 25.45057 191 PRO A C 1
ATOM 1483 O O . PRO A 1 191 ? -13.13777 -8.28345 10.17748 1.000 21.88239 191 PRO A O 1
ATOM 1487 N N . PRO A 1 192 ? -13.72689 -8.25354 12.35206 1.000 22.48129 192 PRO A N 1
ATOM 1488 C CA . PRO A 1 192 ? -13.53769 -6.80568 12.41901 1.000 22.28834 192 PRO A CA 1
ATOM 1489 C C . PRO A 1 192 ? -12.10550 -6.42025 12.09591 1.000 21.22699 192 PRO A C 1
ATOM 1490 O O . PRO A 1 192 ? -11.15302 -7.20016 12.26639 1.000 20.61466 192 PRO A O 1
ATOM 1494 N N . VAL A 1 193 ? -11.96183 -5.16651 11.66532 1.000 21.33697 193 VAL A N 1
ATOM 1495 C CA . VAL A 1 193 ? -10.65450 -4.59910 11.34423 1.000 21.27422 193 VAL A CA 1
ATOM 1496 C C . VAL A 1 193 ? -10.47778 -3.34977 12.20262 1.000 21.21655 193 VAL A C 1
ATOM 1497 O O . VAL A 1 193 ? -11.18937 -2.34435 12.03804 1.000 22.12808 193 VAL A O 1
ATOM 1501 N N . LEU A 1 194 ? -9.53155 -3.41726 13.14775 1.000 20.81294 194 LEU A N 1
ATOM 1502 C CA . LEU A 1 194 ? -9.26064 -2.25070 13.97354 1.000 22.80935 194 LEU A CA 1
ATOM 1503 C C . LEU A 1 194 ? -8.19618 -1.40687 13.28342 1.000 21.58777 194 LEU A C 1
ATOM 1504 O O . LEU A 1 194 ? -7.03681 -1.81794 13.17818 1.000 21.07405 194 LEU A O 1
ATOM 1509 N N . GLY A 1 195 ? -8.58711 -0.22743 12.80822 1.000 22.63420 195 GLY A N 1
ATOM 1510 C CA . GLY A 1 195 ? -7.63790 0.71542 12.28061 1.000 23.29933 195 GLY A CA 1
ATOM 1511 C C . GLY A 1 195 ? -6.93439 1.54886 13.32189 1.000 24.66428 195 GLY A C 1
ATOM 1512 O O . GLY A 1 195 ? -7.50138 2.52881 13.83134 1.000 30.86913 195 GLY A O 1
ATOM 1513 N N . LEU A 1 196 ? -5.69227 1.20255 13.61467 1.000 23.92467 196 LEU A N 1
ATOM 1514 C CA . LEU A 1 196 ? -4.87973 1.93718 14.57953 1.000 24.42458 196 LEU A CA 1
ATOM 1515 C C . LEU A 1 196 ? -4.09653 3.02386 13.85046 1.000 33.49483 196 LEU A C 1
ATOM 1516 O O . LEU A 1 196 ? -3.20759 2.72473 13.04743 1.000 25.78519 196 LEU A O 1
ATOM 1521 N N . ARG A 1 197 ? -4.37232 4.28368 14.17123 1.000 27.52961 197 ARG A N 1
ATOM 1522 C CA . ARG A 1 197 ? -3.51746 5.33124 13.63579 1.000 35.71863 197 ARG A CA 1
ATOM 1523 C C . ARG A 1 197 ? -2.15384 5.32367 14.32750 1.000 43.75386 197 ARG A C 1
ATOM 1524 O O . ARG A 1 197 ? -1.92503 4.64584 15.33658 1.000 29.16259 197 ARG A O 1
ATOM 1532 N N . GLU A 1 198 ? -1.23843 6.10186 13.75230 1.000 31.38494 198 GLU A N 1
ATOM 1533 C CA . GLU A 1 198 ? 0.17567 6.02814 14.08155 1.000 32.02231 198 GLU A CA 1
ATOM 1534 C C . GLU A 1 198 ? 0.43879 6.15927 15.57591 1.000 33.34702 198 GLU A C 1
ATOM 1535 O O . GLU A 1 198 ? 1.45446 5.66339 16.06675 1.000 33.69218 198 GLU A O 1
ATOM 1541 N N . GLY A 1 199 ? -0.41932 6.86442 16.30444 1.000 47.33312 199 GLY A N 1
ATOM 1542 C CA . GLY A 1 199 ? -0.17825 7.12118 17.71419 1.000 43.69179 199 GLY A CA 1
ATOM 1543 C C . GLY A 1 199 ? -0.87288 6.17221 18.66572 1.000 43.83634 199 GLY A C 1
ATOM 1544 O O . GLY A 1 199 ? -0.83152 6.39449 19.88347 1.000 31.91292 199 GLY A O 1
ATOM 1545 N N . CYS A 1 200 ? -1.47567 5.10856 18.15357 1.000 38.26833 200 CYS A N 1
ATOM 1546 C CA . CYS A 1 200 ? -2.34380 4.21567 18.89889 1.000 39.21064 200 CYS A CA 1
ATOM 1547 C C . CYS A 1 200 ? -1.57610 2.98556 19.32363 1.000 26.44709 200 CYS A C 1
ATOM 1548 O O . CYS A 1 200 ? -0.71911 2.47384 18.59502 1.000 26.19097 200 CYS A O 1
ATOM 1551 N N . PHE A 1 201 ? -1.92315 2.47421 20.48603 1.000 25.82739 201 PHE A N 1
ATOM 1552 C CA . PHE A 1 201 ? -1.53252 1.14003 20.88572 1.000 24.40975 201 PHE A CA 1
ATOM 1553 C C . PHE A 1 201 ? -2.69065 0.53051 21.62914 1.000 23.69341 201 PHE A C 1
ATOM 1554 O O . PHE A 1 201 ? -3.52518 1.25370 22.18114 1.000 26.06848 201 PHE A O 1
ATOM 1562 N N . LEU A 1 202 ? -2.74269 -0.79259 21.61132 1.000 22.45075 202 LEU A N 1
ATOM 1563 C CA . LEU A 1 202 ? -3.82145 -1.56614 22.19635 1.000 21.93271 202 LEU A CA 1
ATOM 1564 C C . LEU A 1 202 ? -3.20880 -2.44113 23.27919 1.000 21.56008 202 LEU A C 1
ATOM 1565 O O . LEU A 1 202 ? -2.29389 -3.23094 23.01444 1.000 21.05465 202 LEU A O 1
ATOM 1570 N N . LEU A 1 203 ? -3.68994 -2.27307 24.50134 1.000 22.05669 203 LEU A N 1
ATOM 1571 C CA . LEU A 1 203 ? -3.24158 -3.09215 25.61463 1.000 21.86274 203 LEU A CA 1
ATOM 1572 C C . LEU A 1 203 ? -4.29713 -4.15212 25.87407 1.000 21.56932 203 LEU A C 1
ATOM 1573 O O . LEU A 1 203 ? -5.45836 -3.82200 26.12969 1.000 22.45600 203 LEU A O 1
ATOM 1578 N N . VAL A 1 204 ? -3.89586 -5.41135 25.79674 1.000 20.98330 204 VAL A N 1
ATOM 1579 C CA . VAL A 1 204 ? -4.79521 -6.53450 26.01475 1.000 21.00731 204 VAL A CA 1
ATOM 1580 C C . VAL A 1 204 ? -4.35422 -7.25252 27.26970 1.000 21.31325 204 VAL A C 1
ATOM 1581 O O . VAL A 1 204 ? -3.21697 -7.72125 27.37336 1.000 21.09627 204 VAL A O 1
ATOM 1585 N N . GLU A 1 205 ? -5.23397 -7.27850 28.26269 1.000 22.55614 205 GLU A N 1
ATOM 1586 C CA . GLU A 1 205 ? -4.94857 -7.96418 29.51448 1.000 23.68661 205 GLU A CA 1
ATOM 1587 C C . GLU A 1 205 ? -6.10991 -8.89602 29.78325 1.000 23.30495 205 GLU A C 1
ATOM 1588 O O . GLU A 1 205 ? -7.23046 -8.44303 30.09997 1.000 24.87975 205 GLU A O 1
ATOM 1594 N N . GLY A 1 206 ? -5.86312 -10.16249 29.57006 1.000 23.29227 206 GLY A N 1
ATOM 1595 C CA . GLY A 1 206 ? -6.86603 -11.19562 29.65271 1.000 24.50270 206 GLY A CA 1
ATOM 1596 C C . GLY A 1 206 ? -7.99573 -11.00267 28.68157 1.000 25.68305 206 GLY A C 1
ATOM 1597 O O . GLY A 1 206 ? -7.80393 -11.13177 27.48441 1.000 23.62850 206 GLY A O 1
ATOM 1598 N N . ASP A 1 207 ? -9.18160 -10.66538 29.18642 1.000 28.49889 207 ASP A N 1
ATOM 1599 C CA . ASP A 1 207 ? -10.37061 -10.39956 28.37470 1.000 30.34186 207 ASP A CA 1
ATOM 1600 C C . ASP A 1 207 ? -10.64507 -8.92081 28.21441 1.000 25.84981 207 ASP A C 1
ATOM 1601 O O . ASP A 1 207 ? -11.70634 -8.54416 27.68943 1.000 28.91531 207 ASP A O 1
ATOM 1606 N N . LYS A 1 208 ? -9.70352 -8.07637 28.56849 1.000 25.12656 208 LYS A N 1
ATOM 1607 C CA . LYS A 1 208 ? -9.88225 -6.63307 28.50994 1.000 25.36660 208 LYS A CA 1
ATOM 1608 C C . LYS A 1 208 ? -8.93309 -6.10685 27.44419 1.000 23.99667 208 LYS A C 1
ATOM 1609 O O . LYS A 1 208 ? -7.80572 -6.58271 27.32368 1.000 24.02221 208 LYS A O 1
ATOM 1615 N N . ALA A 1 209 ? -9.41771 -5.17997 26.63377 1.000 24.17864 209 ALA A N 1
ATOM 1616 C CA . ALA A 1 209 ? -8.58391 -4.46717 25.69093 1.000 23.30797 209 ALA A CA 1
ATOM 1617 C C . ALA A 1 209 ? -8.85889 -2.97840 25.79045 1.000 24.32055 209 ALA A C 1
ATOM 1618 O O . ALA A 1 209 ? -10.02346 -2.54699 25.85372 1.000 26.55658 209 ALA A O 1
ATOM 1620 N N . THR A 1 210 ? -7.79787 -2.18547 25.74879 1.000 24.10870 210 THR A N 1
ATOM 1621 C CA . THR A 1 210 ? -7.93548 -0.75055 25.96093 1.000 25.44201 210 THR A CA 1
ATOM 1622 C C . THR A 1 210 ? -7.11148 -0.03987 24.90631 1.000 25.11184 210 THR A C 1
ATOM 1623 O O . THR A 1 210 ? -5.93566 -0.37959 24.71832 1.000 24.19418 210 THR A O 1
ATOM 1627 N N . LEU A 1 211 ? -7.71716 0.93777 24.23061 1.000 26.12568 211 LEU A N 1
ATOM 1628 C CA . LEU A 1 211 ? -6.94511 1.78075 23.33133 1.000 26.31199 211 LEU A CA 1
ATOM 1629 C C . LEU A 1 211 ? -6.15343 2.78413 24.16210 1.000 27.57785 211 LEU A C 1
ATOM 1630 O O . LEU A 1 211 ? -6.70482 3.43856 25.05172 1.000 29.09143 211 LEU A O 1
ATOM 1635 N N . LEU A 1 212 ? -4.86635 2.90292 23.87897 1.000 27.28781 212 LEU A N 1
ATOM 1636 C CA . LEU A 1 212 ? -3.99386 3.86163 24.53974 1.000 28.64167 212 LEU A CA 1
ATOM 1637 C C . LEU A 1 212 ? -3.27440 4.69115 23.47832 1.000 29.86287 212 LEU A C 1
ATOM 1638 O O . LEU A 1 212 ? -3.29224 4.35301 22.28923 1.000 30.17076 212 LEU A O 1
ATOM 1643 N N . GLY A 1 213 ? -2.58917 5.74323 23.92153 1.000 31.28345 213 GLY A N 1
ATOM 1644 C CA . GLY A 1 213 ? -1.85726 6.62462 23.04425 1.000 35.58908 213 GLY A CA 1
ATOM 1645 C C . GLY A 1 213 ? -2.57584 7.94784 22.87170 1.000 42.42102 213 GLY A C 1
ATOM 1646 O O . GLY A 1 213 ? -3.36155 8.37087 23.71917 1.000 40.80180 213 GLY A O 1
ATOM 1647 N N . ILE A 1 214 ? -2.30330 8.60445 21.73724 1.000 39.48638 214 ILE A N 1
ATOM 1648 C CA . ILE A 1 214 ? -2.71769 9.99891 21.56509 1.000 39.75106 214 ILE A CA 1
ATOM 1649 C C . ILE A 1 214 ? -3.43456 10.21916 20.24675 1.000 46.39323 214 ILE A C 1
ATOM 1650 O O . ILE A 1 214 ? -3.70686 11.36082 19.86456 1.000 63.45342 214 ILE A O 1
ATOM 1655 N N . THR A 1 215 ? -3.73394 9.14266 19.53927 1.000 39.14854 215 THR A N 1
ATOM 1656 C CA . THR A 1 215 ? -4.56159 9.21086 18.35339 1.000 35.43257 215 THR A CA 1
ATOM 1657 C C . THR A 1 215 ? -5.76668 8.28660 18.48633 1.000 45.88540 215 THR A C 1
ATOM 1658 O O . THR A 1 215 ? -5.79912 7.38460 19.32165 1.000 41.46046 215 THR A O 1
ATOM 1662 N N . ARG A 1 216 ? -6.76454 8.53346 17.65811 1.000 39.95734 216 ARG A N 1
ATOM 1663 C CA . ARG A 1 216 ? -7.98337 7.74202 17.61491 1.000 34.73604 216 ARG A CA 1
ATOM 1664 C C . ARG A 1 216 ? -7.77257 6.49611 16.75074 1.000 34.08265 216 ARG A C 1
ATOM 1665 O O . ARG A 1 216 ? -6.86311 6.43672 15.91538 1.000 35.87119 216 ARG A O 1
ATOM 1673 N N . ALA A 1 217 ? -8.69610 5.53354 16.92129 1.000 33.68378 217 ALA A N 1
ATOM 1674 C CA . ALA A 1 217 ? -8.72942 4.27870 16.16996 1.000 33.05177 217 ALA A CA 1
ATOM 1675 C C . ALA A 1 217 ? -10.09519 4.12737 15.51555 1.000 33.86568 217 ALA A C 1
ATOM 1676 O O . ALA A 1 217 ? -11.13165 4.45819 16.11556 1.000 34.68712 217 ALA A O 1
ATOM 1678 N N . ARG A 1 218 ? -10.09535 3.60366 14.29714 1.000 33.03797 218 ARG A N 1
ATOM 1679 C CA . ARG A 1 218 ? -11.32893 3.48976 13.51569 1.000 33.23408 218 ARG A CA 1
ATOM 1680 C C . ARG A 1 218 ? -11.66249 2.01438 13.34783 1.000 32.72012 218 ARG A C 1
ATOM 1681 O O . ARG A 1 218 ? -10.85548 1.25268 12.80480 1.000 32.35925 218 ARG A O 1
ATOM 1689 N N . LEU A 1 219 ? -12.83523 1.61053 13.80574 1.000 32.77070 219 LEU A N 1
ATOM 1690 C CA . LEU A 1 219 ? -13.22015 0.20496 13.82919 1.000 32.36988 219 LEU A CA 1
ATOM 1691 C C . LEU A 1 219 ? -14.12634 -0.13468 12.65898 1.000 32.57695 219 LEU A C 1
ATOM 1692 O O . LEU A 1 219 ? -15.23488 0.40901 12.54220 1.000 33.04919 219 LEU A O 1
ATOM 1697 N N . PHE A 1 220 ? -13.69713 -1.07240 11.84520 1.000 32.28226 220 PHE A N 1
ATOM 1698 C CA . PHE A 1 220 ? -14.49713 -1.51046 10.71121 1.000 32.48588 220 PHE A CA 1
ATOM 1699 C C . PHE A 1 220 ? -15.19050 -2.84865 10.99436 1.000 32.32408 220 PHE A C 1
ATOM 1700 O O . PHE A 1 220 ? -14.53518 -3.82847 11.33716 1.000 31.91365 220 PHE A O 1
ATOM 1708 N N . LEU A 1 221 ? -16.51504 -2.90566 10.82355 1.000 40.33293 221 LEU A N 1
ATOM 1709 C CA . LEU A 1 221 ? -17.26258 -4.16660 10.88244 1.000 34.39463 221 LEU A CA 1
ATOM 1710 C C . LEU A 1 221 ? -17.96351 -4.47533 9.56380 1.000 35.21857 221 LEU A C 1
ATOM 1711 O O . LEU A 1 221 ? -18.60236 -3.59223 8.98030 1.000 36.32273 221 LEU A O 1
ATOM 1716 N N . ARG A 1 222 ? -17.89447 -5.74406 9.11424 1.000 33.96268 222 ARG A N 1
ATOM 1717 C CA . ARG A 1 222 ? -18.49408 -6.19705 7.86423 1.000 38.54702 222 ARG A CA 1
ATOM 1718 C C . ARG A 1 222 ? -19.94279 -5.74894 7.74939 1.000 52.09444 222 ARG A C 1
ATOM 1719 O O . ARG A 1 222 ? -20.76346 -6.04774 8.61745 1.000 39.64041 222 ARG A O 1
ATOM 1727 N N . GLY A 1 223 ? -20.25675 -5.02758 6.67433 1.000 39.39935 223 GLY A N 1
ATOM 1728 C CA . GLY A 1 223 ? -21.62263 -4.57559 6.42647 1.000 36.98554 223 GLY A CA 1
ATOM 1729 C C . GLY A 1 223 ? -22.08505 -3.36869 7.22530 1.000 42.93415 223 GLY A C 1
ATOM 1730 O O . GLY A 1 223 ? -23.24679 -2.95897 7.07350 1.000 38.60445 223 GLY A O 1
ATOM 1731 N N . LYS A 1 224 ? -21.23231 -2.76382 8.03596 1.000 34.75676 224 LYS A N 1
ATOM 1732 C CA . LYS A 1 224 ? -21.63542 -1.70076 8.94489 1.000 38.32876 224 LYS A CA 1
ATOM 1733 C C . LYS A 1 224 ? -20.80677 -0.45941 8.66131 1.000 35.02008 224 LYS A C 1
ATOM 1734 O O . LYS A 1 224 ? -19.72840 -0.54204 8.08600 1.000 34.62197 224 LYS A O 1
ATOM 1740 N N . ASN A 1 225 ? -21.32219 0.68944 9.05510 1.000 40.02367 225 ASN A N 1
ATOM 1741 C CA . ASN A 1 225 ? -20.56290 1.92956 8.97545 1.000 35.58336 225 ASN A CA 1
ATOM 1742 C C . ASN A 1 225 ? -19.48997 1.90862 10.05322 1.000 56.03936 225 ASN A C 1
ATOM 1743 O O . ASN A 1 225 ? -19.75722 1.45425 11.16707 1.000 44.19650 225 ASN A O 1
ATOM 1748 N N . PRO A 1 226 ? -18.26469 2.34314 9.74961 1.000 34.81726 226 PRO A N 1
ATOM 1749 C CA . PRO A 1 226 ? -17.20862 2.27598 10.77628 1.000 41.44134 226 PRO A CA 1
ATOM 1750 C C . PRO A 1 226 ? -17.58783 3.11391 11.97054 1.000 54.89387 226 PRO A C 1
ATOM 1751 O O . PRO A 1 226 ? -18.27992 4.11856 11.83614 1.000 43.55753 226 PRO A O 1
ATOM 1755 N N . THR A 1 227 ? -17.16054 2.67472 13.15233 1.000 36.53631 227 THR A N 1
ATOM 1756 C CA . THR A 1 227 ? -17.41499 3.42845 14.37500 1.000 38.85886 227 THR A CA 1
ATOM 1757 C C . THR A 1 227 ? -16.06474 3.93881 14.85330 1.000 34.53697 227 THR A C 1
ATOM 1758 O O . THR A 1 227 ? -15.05710 3.27105 14.66577 1.000 36.87499 227 THR A O 1
ATOM 1762 N N . GLU A 1 228 ? -16.00921 5.13974 15.42888 1.000 40.56898 228 GLU A N 1
ATOM 1763 C CA . GLU A 1 228 ? -14.71687 5.75598 15.74252 1.000 39.69227 228 GLU A CA 1
ATOM 1764 C C . GLU A 1 228 ? -14.48945 5.87044 17.25080 1.000 34.99052 228 GLU A C 1
ATOM 1765 O O . GLU A 1 228 ? -15.43799 6.10038 18.00111 1.000 40.19794 228 GLU A O 1
ATOM 1771 N N . HIS A 1 229 ? -13.22420 5.71995 17.69686 1.000 37.93806 229 HIS A N 1
ATOM 1772 C CA . HIS A 1 229 ? -12.98768 5.48658 19.12118 1.000 49.89139 229 HIS A CA 1
ATOM 1773 C C . HIS A 1 229 ? -11.78553 6.24522 19.68250 1.000 34.54170 229 HIS A C 1
ATOM 1774 O O . HIS A 1 229 ? -10.68111 6.20792 19.13909 1.000 38.03775 229 HIS A O 1
ATOM 1781 N N . GLU A 1 230 ? -12.01358 6.95279 20.93812 1.000 37.94369 230 GLU A N 1
ATOM 1782 C CA . GLU A 1 230 ? -11.00055 7.82648 21.51153 1.000 43.01585 230 GLU A CA 1
ATOM 1783 C C . GLU A 1 230 ? -10.01986 7.03661 22.38250 1.000 34.71887 230 GLU A C 1
ATOM 1784 O O . GLU A 1 230 ? -10.37514 5.98801 22.94083 1.000 38.10795 230 GLU A O 1
ATOM 1790 N N . PRO A 1 231 ? -8.78180 7.49989 22.55339 1.000 34.77899 231 PRO A N 1
ATOM 1791 C CA . PRO A 1 231 ? -7.87377 6.81901 23.49198 1.000 39.89258 231 PRO A CA 1
ATOM 1792 C C . PRO A 1 231 ? -8.53632 6.64798 24.84541 1.000 36.17384 231 PRO A C 1
ATOM 1793 O O . PRO A 1 231 ? -9.28503 7.51166 25.31059 1.000 36.10465 231 PRO A O 1
ATOM 1797 N N . GLY A 1 232 ? -8.25655 5.51942 25.48583 1.000 36.96127 232 GLY A N 1
ATOM 1798 C CA . GLY A 1 232 ? -9.02890 5.13494 26.63886 1.000 33.64354 232 GLY A CA 1
ATOM 1799 C C . GLY A 1 232 ? -10.19621 4.23998 26.32063 1.000 33.37816 232 GLY A C 1
ATOM 1800 O O . GLY A 1 232 ? -10.75949 3.62939 27.23530 1.000 35.43820 232 GLY A O 1
ATOM 1801 N N . HIS A 1 233 ? -10.55847 4.11341 25.03985 1.000 33.44195 233 HIS A N 1
ATOM 1802 C CA . HIS A 1 233 ? -11.75104 3.35865 24.67650 1.000 33.20999 233 HIS A CA 1
ATOM 1803 C C . HIS A 1 233 ? -11.61207 1.88581 25.03438 1.000 32.45938 233 HIS A C 1
ATOM 1804 O O . HIS A 1 233 ? -10.56462 1.26271 24.83870 1.000 31.88348 233 HIS A O 1
ATOM 1811 N N . ASP A 1 234 ? -12.70576 1.33396 25.54184 1.000 32.55298 234 ASP A N 1
ATOM 1812 C CA . ASP A 1 234 ? -12.79704 -0.07341 25.89115 1.000 31.97293 234 ASP A CA 1
ATOM 1813 C C . ASP A 1 234 ? -13.12419 -0.86940 24.64269 1.000 31.98416 234 ASP A C 1
ATOM 1814 O O . ASP A 1 234 ? -14.21130 -0.71966 24.06466 1.000 32.11050 234 ASP A O 1
ATOM 1819 N N . PHE A 1 235 ? -12.17679 -1.69482 24.21863 1.000 31.08635 235 PHE A N 1
ATOM 1820 C CA . PHE A 1 235 ? -12.37888 -2.57948 23.07960 1.000 30.83493 235 PHE A CA 1
ATOM 1821 C C . PHE A 1 235 ? -12.57683 -4.02868 23.51000 1.000 30.43434 235 PHE A C 1
ATOM 1822 O O . PHE A 1 235 ? -12.40664 -4.94062 22.69371 1.000 31.00671 235 PHE A O 1
ATOM 1830 N N . SER A 1 236 ? -12.90367 -4.26767 24.78853 1.000 30.45593 236 SER A N 1
ATOM 1831 C CA . SER A 1 236 ? -13.02020 -5.64766 25.25595 1.000 33.78739 236 SER A CA 1
ATOM 1832 C C . SER A 1 236 ? -14.01247 -6.46328 24.43425 1.000 32.63791 236 SER A C 1
ATOM 1833 O O . SER A 1 236 ? -13.83097 -7.66918 24.26182 1.000 34.11369 236 SER A O 1
ATOM 1836 N N . PHE A 1 237 ? -15.07027 -5.82939 23.93488 1.000 31.73993 237 PHE A N 1
ATOM 1837 C CA . PHE A 1 237 ? -16.05279 -6.55343 23.13489 1.000 31.02682 237 PHE A CA 1
ATOM 1838 C C . PHE A 1 237 ? -15.467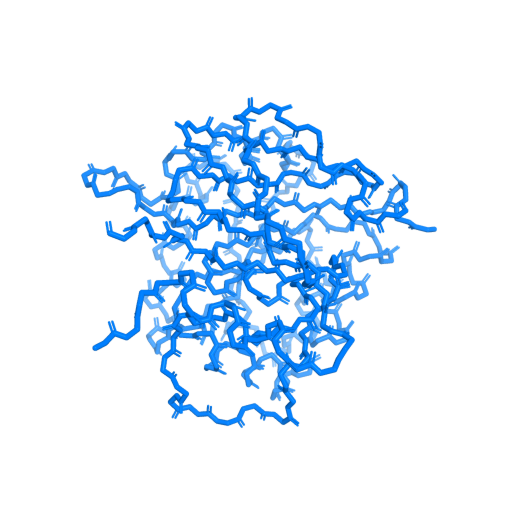82 -7.20626 21.88868 1.000 33.62999 237 PHE A C 1
ATOM 1839 O O . PHE A 1 237 ? -16.07076 -8.14740 21.35686 1.000 36.00925 237 PHE A O 1
ATOM 1847 N N . LEU A 1 238 ? -14.32684 -6.72761 21.39403 1.000 30.39910 238 LEU A N 1
ATOM 1848 C CA . LEU A 1 238 ? -13.72262 -7.36203 20.23640 1.000 34.95031 238 LEU A CA 1
ATOM 1849 C C . LEU A 1 238 ? -13.09914 -8.69114 20.58269 1.000 32.30400 238 LEU A C 1
ATOM 1850 O O . LEU A 1 238 ? -12.71787 -9.41865 19.67637 1.000 31.24886 238 LEU A O 1
ATOM 1855 N N . LEU A 1 239 ? -12.90885 -8.98822 21.86665 1.000 35.07720 239 LEU A N 1
ATOM 1856 C CA . LEU A 1 239 ? -12.19883 -10.20432 22.23360 1.000 39.22022 239 LEU A CA 1
ATOM 1857 C C . LEU A 1 239 ? -13.14239 -11.36391 22.46328 1.000 57.92871 239 LEU A C 1
ATOM 1858 O O . LEU A 1 239 ? -12.82569 -12.48983 22.06863 1.000 41.01057 239 LEU A O 1
ATOM 1863 N N . GLY A 1 240 ? -14.27472 -11.11026 23.11800 1.000 65.44257 240 GLY A N 1
ATOM 1864 C CA . GLY A 1 240 ? -15.18922 -12.16193 23.52343 1.000 91.88211 240 GLY A CA 1
ATOM 1865 C C . GLY A 1 240 ? -14.88836 -12.74430 24.89597 1.000 90.95927 240 GLY A C 1
ATOM 1866 O O . GLY A 1 240 ? -14.20375 -12.12762 25.71946 1.000 76.06695 240 GLY A O 1
#

Radius of gyration: 16.44 Å; Cα contacts (8 Å, |Δi|>4): 555; chains: 1; bounding box: 44×36×43 Å

InterPro domains:
  IPR005320 Peptidase S51 [PF03575] (8-211)
  IPR005320 Peptidase S51 [cd03146] (7-220)
  IPR029062 Class I glutamine amidotransferase-like [G3DSA:3.40.50.880] (6-235)
  IPR029062 Class I glutamine amidotransferase-like [SSF52317] (8-224)

B-factor: mean 28.89, std 15.02, range [10.76, 150.2]

Solvent-accessible surface area: 10915 Å² total; per-residue (Å²): 177,40,77,164,121,12,49,0,0,0,0,0,27,26,59,95,182,82,32,28,42,0,84,59,2,44,98,51,0,63,152,25,8,32,76,158,12,120,107,0,9,0,0,0,3,0,73,157,84,81,103,50,20,2,124,63,0,64,108,40,0,98,85,30,64,11,14,0,60,5,0,44,110,34,140,71,29,41,53,12,0,106,144,8,65,0,0,0,0,0,10,27,21,0,27,70,0,0,70,9,0,59,88,44,102,0,22,77,14,0,89,101,55,0,14,90,76,18,13,20,0,0,0,0,37,1,0,0,6,0,0,1,46,9,3,68,10,26,71,49,142,93,81,55,189,3,90,37,69,143,7,0,84,1,1,50,1,0,2,3,5,77,5,92,83,118,115,88,46,44,58,100,125,5,75,96,32,16,116,105,153,111,21,30,39,0,0,0,0,20,78,9,0,7,0,38,0,69,2,37,131,0,43,0,30,26,149,31,92,0,54,2,8,65,101,73,146,132,42,65,61,18,113,49,51,63,86,0,22,120,16,20,83